Protein AF-A0A3S3PIB8-F1 (afdb_monomer_lite)

InterPro domains:
  IPR002017 Spectrin repeat [PF00435] (2-57)
  IPR002017 Spectrin repeat [PF00435] (61-144)
  IPR002017 Spectrin repeat [PF00435] (149-217)
  IPR018159 Spectrin/alpha-actinin [SM00150] (63-148)
  IPR018159 Spectrin/alpha-actinin [SM00150] (151-239)
  IPR018159 Spectrin/alpha-actinin [cd00176] (61-223)

pLDDT: mean 75.51, std 18.43, range [39.69, 96.25]

Structure (mmCIF, N/CA/C/O backbone):
data_AF-A0A3S3PIB8-F1
#
_entry.id   AF-A0A3S3PIB8-F1
#
loop_
_atom_site.group_PDB
_atom_site.id
_atom_site.type_symbol
_atom_site.label_atom_id
_atom_site.label_alt_id
_atom_site.label_comp_id
_atom_site.label_asym_id
_atom_site.label_entity_id
_atom_site.label_seq_id
_atom_site.pdbx_PDB_ins_code
_atom_site.Cartn_x
_atom_site.Cartn_y
_atom_site.Cartn_z
_atom_site.occupancy
_atom_site.B_iso_or_equiv
_atom_site.auth_seq_id
_atom_site.auth_comp_id
_atom_site.auth_asym_id
_atom_site.auth_atom_id
_atom_site.pdbx_PDB_model_num
ATOM 1 N N . THR A 1 1 ? -3.218 -1.217 29.574 1.00 75.12 1 THR A N 1
ATOM 2 C CA . THR A 1 1 ? -3.915 0.084 29.460 1.00 75.12 1 THR A CA 1
ATOM 3 C C . THR A 1 1 ? -4.334 0.544 30.847 1.00 75.12 1 THR A C 1
ATOM 5 O O . THR A 1 1 ? -4.254 -0.252 31.775 1.00 75.12 1 THR A O 1
ATOM 8 N N . GLU A 1 2 ? -4.749 1.801 31.038 1.00 81.81 2 GLU A N 1
ATOM 9 C CA . GLU A 1 2 ? -5.285 2.234 32.344 1.00 81.81 2 GLU A CA 1
ATOM 10 C C . GLU A 1 2 ? -6.546 1.436 32.737 1.00 81.81 2 GLU A C 1
ATOM 12 O O . GLU A 1 2 ? -6.749 1.151 33.915 1.00 81.81 2 GLU A O 1
ATOM 17 N N . ILE A 1 3 ? -7.338 0.993 31.751 1.00 81.94 3 ILE A N 1
ATOM 18 C CA . ILE A 1 3 ? -8.486 0.094 31.945 1.00 81.94 3 ILE A CA 1
ATOM 19 C C . ILE A 1 3 ? -8.028 -1.238 32.566 1.00 81.94 3 ILE A C 1
ATOM 21 O O . ILE A 1 3 ? -8.559 -1.634 33.602 1.00 81.94 3 ILE A O 1
ATOM 25 N N . ASP A 1 4 ? -6.981 -1.867 32.017 1.00 84.31 4 ASP A N 1
ATOM 26 C CA . ASP A 1 4 ? -6.422 -3.120 32.563 1.00 84.31 4 ASP A CA 1
ATOM 27 C C . ASP A 1 4 ? -5.871 -2.931 33.984 1.00 84.31 4 ASP A C 1
ATOM 29 O O . ASP A 1 4 ? -6.058 -3.779 34.853 1.00 84.31 4 ASP A O 1
ATOM 33 N N . ALA A 1 5 ? -5.220 -1.793 34.248 1.00 87.94 5 ALA A N 1
ATOM 34 C CA . ALA A 1 5 ? -4.671 -1.482 35.567 1.00 87.94 5 ALA A CA 1
ATOM 35 C C . ALA A 1 5 ? -5.766 -1.312 36.635 1.00 87.94 5 ALA A C 1
ATOM 37 O O . ALA A 1 5 ? -5.545 -1.620 37.806 1.00 87.94 5 ALA A O 1
ATOM 38 N N . ARG A 1 6 ? -6.959 -0.850 36.238 1.00 88.06 6 ARG A N 1
ATOM 39 C CA . ARG A 1 6 ? -8.124 -0.693 37.120 1.00 88.06 6 ARG A CA 1
ATOM 40 C C . ARG A 1 6 ? -9.001 -1.945 37.204 1.00 88.06 6 ARG A C 1
ATOM 42 O O . ARG A 1 6 ? -9.909 -1.970 38.035 1.00 88.06 6 ARG A O 1
ATOM 49 N N . ALA A 1 7 ? -8.731 -2.992 36.419 1.00 87.50 7 ALA A N 1
ATOM 50 C CA . ALA A 1 7 ? -9.525 -4.225 36.408 1.00 87.50 7 ALA A CA 1
ATOM 51 C C . ALA A 1 7 ? -9.662 -4.847 37.809 1.00 87.50 7 ALA A C 1
ATOM 53 O O . ALA A 1 7 ? -10.759 -5.233 38.213 1.00 87.50 7 ALA A O 1
ATOM 54 N N . GLY A 1 8 ? -8.578 -4.849 38.594 1.00 89.75 8 GLY A N 1
ATOM 55 C CA . GLY A 1 8 ? -8.600 -5.337 39.976 1.00 89.75 8 GLY A CA 1
ATOM 56 C C . GLY A 1 8 ? -9.484 -4.500 40.909 1.00 89.75 8 GLY A C 1
ATOM 57 O O . GLY A 1 8 ? -10.124 -5.045 41.804 1.00 89.75 8 GLY A O 1
ATOM 58 N N . THR A 1 9 ? -9.579 -3.187 40.684 1.00 91.44 9 THR A N 1
ATOM 59 C CA . THR A 1 9 ? -10.453 -2.298 41.465 1.00 91.44 9 THR A CA 1
ATOM 60 C C . THR A 1 9 ? -11.927 -2.562 41.167 1.00 91.44 9 THR A C 1
ATOM 62 O O . THR A 1 9 ? -12.728 -2.628 42.098 1.00 91.44 9 THR A O 1
ATOM 65 N N . PHE A 1 10 ? -12.285 -2.763 39.894 1.00 89.56 10 PHE A N 1
ATOM 66 C CA . PHE A 1 10 ? -13.650 -3.134 39.505 1.00 89.56 10 PHE A CA 1
ATOM 67 C C . PHE A 1 10 ? -14.047 -4.491 40.083 1.00 89.56 10 PHE A C 1
ATOM 69 O O . PHE A 1 10 ? -15.102 -4.609 40.700 1.00 89.56 10 PHE A O 1
ATOM 76 N N . GLN A 1 11 ? -13.161 -5.483 39.981 1.00 91.62 11 GLN A N 1
ATOM 77 C CA . GLN A 1 11 ? -13.409 -6.812 40.530 1.00 91.62 11 GLN A CA 1
ATOM 78 C C . GLN A 1 11 ? -13.581 -6.779 42.056 1.00 91.62 11 GLN A C 1
ATOM 80 O O . GLN A 1 11 ? -14.484 -7.417 42.592 1.00 91.62 11 GLN A O 1
ATOM 85 N N . ALA A 1 12 ? -12.760 -6.002 42.770 1.00 92.94 12 ALA A N 1
ATOM 86 C CA . ALA A 1 12 ? -12.909 -5.825 44.213 1.00 92.94 12 ALA A CA 1
ATOM 87 C C . ALA A 1 12 ? -14.248 -5.159 44.584 1.00 92.94 12 ALA A C 1
ATOM 89 O O . ALA A 1 12 ? -14.892 -5.572 45.548 1.00 92.94 12 ALA A O 1
ATOM 90 N N . PHE A 1 13 ? -14.686 -4.162 43.808 1.00 92.50 13 PHE A N 1
ATOM 91 C CA . PHE A 1 13 ? -15.973 -3.494 44.002 1.00 92.50 13 PHE A CA 1
ATOM 92 C C . PHE A 1 13 ? -17.162 -4.435 43.752 1.00 92.50 13 PHE A C 1
ATOM 94 O O . PHE A 1 13 ? -18.076 -4.491 44.574 1.00 92.50 13 PHE A O 1
ATOM 101 N N . GLU A 1 14 ? -17.128 -5.220 42.672 1.00 93.19 14 GLU A N 1
ATOM 102 C CA . GLU A 1 14 ? -18.146 -6.234 42.367 1.00 93.19 14 GLU A CA 1
ATOM 103 C C . GLU A 1 14 ? -18.235 -7.294 43.474 1.00 93.19 14 GLU A C 1
ATOM 105 O O . GLU A 1 14 ? -19.328 -7.622 43.938 1.00 93.19 14 GLU A O 1
ATOM 110 N N . VAL A 1 15 ? -17.094 -7.810 43.948 1.00 95.19 15 VAL A N 1
ATOM 111 C CA . VAL A 1 15 ? -17.049 -8.779 45.058 1.00 95.19 15 VAL A CA 1
ATOM 112 C C . VAL A 1 15 ? -17.660 -8.183 46.324 1.00 95.19 15 VAL A C 1
ATOM 114 O O . VAL A 1 15 ? -18.481 -8.834 46.970 1.00 95.19 15 VAL A O 1
ATOM 117 N N . PHE A 1 16 ? -17.305 -6.944 46.666 1.00 94.75 16 PHE A N 1
ATOM 118 C CA . PHE A 1 16 ? -17.841 -6.269 47.844 1.00 94.75 16 PHE A CA 1
ATOM 119 C C . PHE A 1 16 ? -19.357 -6.038 47.747 1.00 94.75 16 PHE A C 1
ATOM 121 O O . PHE A 1 16 ? -20.092 -6.355 48.682 1.00 94.75 16 PHE A O 1
ATOM 128 N N . GLY A 1 17 ? -19.850 -5.558 46.602 1.00 94.19 17 GLY A N 1
ATOM 129 C CA . GLY A 1 17 ? -21.285 -5.385 46.375 1.00 94.19 17 GLY A CA 1
ATOM 130 C C . GLY A 1 17 ? -22.054 -6.706 46.481 1.00 94.19 17 GLY A C 1
ATOM 131 O O . GLY A 1 17 ? -23.069 -6.778 47.172 1.00 94.19 17 GLY A O 1
ATOM 132 N N . ASN A 1 18 ? -21.523 -7.783 45.897 1.00 94.75 18 ASN A N 1
ATOM 133 C CA . ASN A 1 18 ? -22.119 -9.117 45.990 1.00 94.75 18 ASN A CA 1
ATOM 134 C C . ASN A 1 18 ? -22.150 -9.663 47.428 1.00 94.75 18 ASN A C 1
ATOM 136 O O . ASN A 1 18 ? -23.121 -10.315 47.814 1.00 94.75 18 ASN A O 1
ATOM 140 N N . GLN A 1 19 ? -21.134 -9.375 48.249 1.00 96.12 19 GLN A N 1
ATOM 141 C CA . GLN A 1 19 ? -21.140 -9.736 49.672 1.00 96.12 19 GLN A CA 1
ATOM 142 C C . GLN A 1 19 ? -22.264 -9.024 50.439 1.00 96.12 19 GLN A C 1
ATOM 144 O O . GLN A 1 19 ? -22.950 -9.657 51.243 1.00 96.12 19 GLN A O 1
ATOM 149 N N . LEU A 1 20 ? -22.501 -7.734 50.171 1.00 95.19 20 LEU A N 1
ATOM 150 C CA . LEU A 1 20 ? -23.596 -6.984 50.800 1.00 95.19 20 LEU A CA 1
ATOM 151 C C . LEU A 1 20 ? -24.975 -7.533 50.406 1.00 95.19 20 LEU A C 1
ATOM 153 O O . LEU A 1 20 ? -25.867 -7.621 51.253 1.00 95.19 20 LEU A O 1
ATOM 157 N N . LEU A 1 21 ? -25.137 -7.955 49.148 1.00 94.62 21 LEU A N 1
ATOM 158 C CA . LEU A 1 21 ? -26.360 -8.609 48.675 1.00 94.62 21 LEU A CA 1
ATOM 159 C C . LEU A 1 21 ? -26.584 -9.964 49.366 1.00 94.62 21 LEU A C 1
ATOM 161 O O . LEU A 1 21 ? -27.686 -10.243 49.839 1.00 94.62 21 LEU A O 1
ATOM 165 N N . GLN A 1 22 ? -25.536 -10.784 49.509 1.00 95.44 22 GLN A N 1
ATOM 166 C CA . GLN A 1 22 ? -25.612 -12.063 50.234 1.00 95.44 22 GLN A CA 1
ATOM 167 C C . GLN A 1 22 ? -25.964 -11.876 51.715 1.00 95.44 22 GLN A C 1
ATOM 169 O O . GLN A 1 22 ? -26.721 -12.668 52.279 1.00 95.44 22 GLN A O 1
ATOM 174 N N . ALA A 1 23 ? -25.468 -10.802 52.333 1.00 95.75 23 ALA A N 1
ATOM 175 C CA . ALA A 1 23 ? -25.790 -10.431 53.707 1.00 95.75 23 ALA A CA 1
ATOM 176 C C . ALA A 1 23 ? -27.207 -9.843 53.877 1.00 95.75 23 ALA A C 1
ATOM 178 O O . ALA A 1 23 ? -27.582 -9.498 54.997 1.00 95.75 23 ALA A O 1
ATOM 179 N N . LYS A 1 24 ? -28.000 -9.732 52.797 1.00 94.56 24 LYS A N 1
ATOM 180 C CA . LYS A 1 24 ? -29.337 -9.110 52.780 1.00 94.56 24 LYS A CA 1
ATOM 181 C C . LYS A 1 24 ? -29.326 -7.697 53.371 1.00 94.56 24 LYS A C 1
ATOM 183 O O . LYS A 1 24 ? -30.174 -7.345 54.191 1.00 94.56 24 LYS A O 1
ATOM 188 N N . HIS A 1 25 ? -28.340 -6.895 52.970 1.00 95.88 25 HIS A N 1
ATOM 189 C CA . HIS A 1 25 ? -28.207 -5.511 53.415 1.00 95.88 25 HIS A CA 1
ATOM 190 C C . HIS A 1 25 ? -29.499 -4.709 53.149 1.00 95.88 25 HIS A C 1
ATOM 192 O O . HIS A 1 25 ? -30.167 -4.926 52.137 1.00 95.88 25 HIS A O 1
ATOM 198 N N . TYR A 1 26 ? -29.857 -3.761 54.024 1.00 94.62 26 TYR A N 1
ATOM 199 C CA . TYR A 1 26 ? -31.130 -3.020 53.924 1.00 94.62 26 TYR A CA 1
ATOM 200 C C . TYR A 1 26 ? -31.292 -2.275 52.584 1.00 94.62 26 TYR A C 1
ATOM 202 O O . TYR A 1 26 ? -32.400 -2.147 52.075 1.00 94.62 26 TYR A O 1
ATOM 210 N N . ALA A 1 27 ? -30.171 -1.848 51.998 1.00 95.25 27 ALA A N 1
ATOM 211 C CA . ALA A 1 27 ? -30.069 -1.163 50.708 1.00 95.25 27 ALA A CA 1
ATOM 212 C C . ALA A 1 27 ? -29.834 -2.114 49.511 1.00 95.25 27 ALA A C 1
ATOM 214 O O . ALA A 1 27 ? -29.227 -1.719 48.521 1.00 95.25 27 ALA A O 1
ATOM 215 N N . SER A 1 28 ? -30.242 -3.389 49.587 1.00 95.31 28 SER A N 1
ATOM 216 C CA . SER A 1 28 ? -29.922 -4.384 48.541 1.00 95.31 28 SER A CA 1
ATOM 217 C C . SER A 1 28 ? -30.37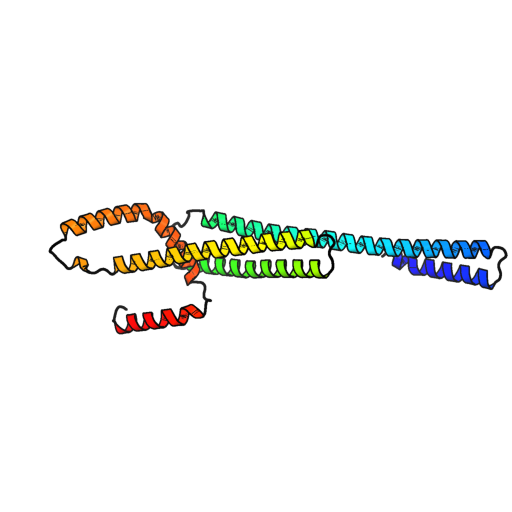6 -3.961 47.137 1.00 95.31 28 SER A C 1
ATOM 219 O O . SER A 1 28 ? -29.620 -4.138 46.188 1.00 95.31 28 SER A O 1
ATOM 221 N N . ASN A 1 29 ? -31.556 -3.345 47.003 1.00 94.56 29 ASN A N 1
ATOM 222 C CA . ASN A 1 29 ? -32.054 -2.868 45.706 1.00 94.56 29 ASN A CA 1
ATOM 223 C C . ASN A 1 29 ? -31.142 -1.787 45.102 1.00 94.56 29 ASN A C 1
ATOM 225 O O . ASN A 1 29 ? -30.785 -1.859 43.932 1.00 94.56 29 ASN A O 1
ATOM 229 N N . GLU A 1 30 ? -30.720 -0.819 45.918 1.00 95.31 30 GLU A N 1
ATOM 230 C CA . GLU A 1 30 ? -29.845 0.286 45.503 1.00 95.31 30 GLU A CA 1
ATOM 231 C C . GLU A 1 30 ? -28.441 -0.225 45.142 1.00 95.31 30 GLU A C 1
ATOM 233 O O . GLU A 1 30 ? -27.834 0.224 44.170 1.00 95.31 30 GLU A O 1
ATOM 238 N N . ILE A 1 31 ? -27.925 -1.198 45.903 1.00 94.88 31 ILE A N 1
ATOM 239 C CA . ILE A 1 31 ? -26.632 -1.843 45.638 1.00 94.88 31 ILE A CA 1
ATOM 240 C C . ILE A 1 31 ? -26.677 -2.619 44.320 1.00 94.88 31 ILE A C 1
ATOM 242 O O . ILE A 1 31 ? -25.748 -2.504 43.520 1.00 94.88 31 ILE A O 1
ATOM 246 N N . GLN A 1 32 ? -27.743 -3.388 44.086 1.00 95.56 32 GLN A N 1
ATOM 247 C CA . GLN A 1 32 ? -27.918 -4.146 42.851 1.00 95.56 32 GLN A CA 1
ATOM 248 C C . GLN A 1 32 ? -27.973 -3.213 41.637 1.00 95.56 32 GLN A C 1
ATOM 250 O O . GLN A 1 32 ? -27.203 -3.399 40.697 1.00 95.56 32 GLN A O 1
ATOM 255 N N . GLU A 1 33 ? -28.805 -2.170 41.691 1.00 96.25 33 GLU A N 1
ATOM 256 C CA . GLU A 1 33 ? -28.898 -1.185 40.611 1.00 96.25 33 GLU A CA 1
ATOM 257 C C . GLU A 1 33 ? -27.533 -0.534 40.340 1.00 96.25 33 GLU A C 1
ATOM 259 O O . GLU A 1 33 ? -27.127 -0.355 39.189 1.00 96.25 33 GLU A O 1
ATOM 264 N N . LYS A 1 34 ? -26.765 -0.228 41.395 1.00 94.56 34 LYS A N 1
ATOM 265 C CA . LYS A 1 34 ? -25.449 0.391 41.234 1.00 94.56 34 LYS A CA 1
ATOM 266 C C . LYS A 1 34 ? -24.422 -0.538 40.590 1.00 94.56 34 LYS A C 1
ATOM 268 O O . LYS A 1 34 ? -23.620 -0.068 39.779 1.00 94.56 34 LYS A O 1
ATOM 273 N N . LEU A 1 35 ? -24.436 -1.824 40.940 1.00 94.69 35 LEU A N 1
ATOM 274 C CA . LEU A 1 35 ? -23.590 -2.839 40.310 1.00 94.69 35 LEU A CA 1
ATOM 275 C C . LEU A 1 35 ? -23.930 -2.988 38.825 1.00 94.69 35 LEU A C 1
ATOM 277 O O . LEU A 1 35 ? -23.028 -2.949 37.992 1.00 94.69 35 LEU A O 1
ATOM 281 N N . GLU A 1 36 ? -25.217 -3.081 38.488 1.00 95.19 36 GLU A N 1
ATOM 282 C CA . GLU A 1 36 ? -25.688 -3.185 37.102 1.00 95.19 36 GLU A CA 1
ATOM 283 C C . GLU A 1 36 ? -25.269 -1.963 36.267 1.00 95.19 36 GLU A C 1
ATOM 285 O O . GL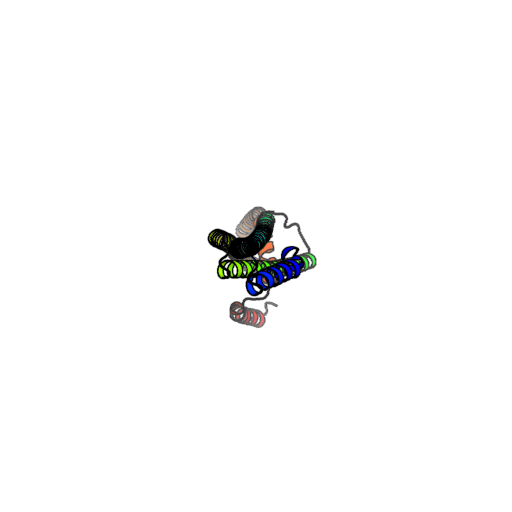U A 1 36 ? -24.702 -2.118 35.184 1.00 95.19 36 GLU A O 1
ATOM 290 N N . GLN A 1 37 ? -25.449 -0.746 36.796 1.00 95.31 37 GLN A N 1
ATOM 291 C CA . GLN A 1 37 ? -25.023 0.491 36.129 1.00 95.31 37 GLN A CA 1
ATOM 292 C C . GLN A 1 37 ? -23.508 0.538 35.877 1.00 95.31 37 GLN A C 1
ATOM 294 O O . GLN A 1 37 ? -23.073 0.956 34.803 1.00 95.31 37 GLN A O 1
ATOM 299 N N . ILE A 1 38 ? -22.693 0.142 36.861 1.00 92.75 38 ILE A N 1
ATOM 300 C CA . ILE A 1 38 ? -21.228 0.163 36.735 1.00 92.75 38 ILE A CA 1
ATOM 301 C C . ILE A 1 38 ? -20.752 -0.891 35.736 1.00 92.75 38 ILE A C 1
ATOM 303 O O . ILE A 1 38 ? -19.883 -0.587 34.918 1.00 92.75 38 ILE A O 1
ATOM 307 N N . ASN A 1 39 ? -21.343 -2.086 35.756 1.00 91.88 39 ASN A N 1
ATOM 308 C CA . ASN A 1 39 ? -21.015 -3.146 34.806 1.00 91.88 39 ASN A CA 1
ATOM 309 C C . ASN A 1 39 ? -21.355 -2.726 33.373 1.00 91.88 39 ASN A C 1
ATOM 311 O O . ASN A 1 39 ? -20.492 -2.797 32.501 1.00 91.88 39 ASN A O 1
ATOM 315 N N . ALA A 1 40 ? -22.550 -2.174 33.146 1.00 94.88 40 ALA A N 1
ATOM 316 C CA . ALA A 1 40 ? -22.943 -1.662 31.834 1.00 94.88 40 ALA A CA 1
ATOM 317 C C . ALA A 1 40 ? -22.017 -0.530 31.346 1.00 94.88 40 ALA A C 1
ATOM 319 O O . ALA A 1 40 ? -21.589 -0.519 30.192 1.00 94.88 40 ALA A O 1
ATOM 320 N N . ALA A 1 41 ? -21.657 0.411 32.228 1.00 93.25 41 ALA A N 1
ATOM 321 C CA . ALA A 1 41 ? -20.732 1.492 31.889 1.00 93.25 41 ALA A CA 1
ATOM 322 C C . ALA A 1 41 ? -19.321 0.975 31.554 1.00 93.25 41 ALA A C 1
ATOM 324 O O . ALA A 1 41 ? -18.660 1.517 30.666 1.00 93.25 41 ALA A O 1
ATOM 325 N N . ARG A 1 42 ? -18.858 -0.071 32.248 1.00 91.00 42 ARG A N 1
ATOM 326 C CA . ARG A 1 42 ? -17.571 -0.727 31.992 1.00 91.00 42 ARG A CA 1
ATOM 327 C C . ARG A 1 42 ? -17.562 -1.436 30.639 1.00 91.00 42 ARG A C 1
ATOM 329 O O . ARG A 1 42 ? -16.617 -1.242 29.879 1.00 91.00 42 ARG A O 1
ATOM 336 N N . GLU A 1 43 ? -18.593 -2.219 30.338 1.00 92.25 43 GLU A N 1
ATOM 337 C CA . GLU A 1 43 ? -18.720 -2.929 29.060 1.00 92.25 43 GLU A CA 1
ATOM 338 C C . GLU A 1 43 ? -18.749 -1.956 27.876 1.00 92.25 43 GLU A C 1
ATOM 340 O O . GLU A 1 43 ? -18.025 -2.145 26.896 1.00 92.25 43 GLU A O 1
ATOM 345 N N . GLU A 1 44 ? -19.524 -0.871 27.977 1.00 94.81 44 GLU A N 1
ATOM 346 C CA . GLU A 1 44 ? -19.565 0.142 26.922 1.00 94.81 44 GLU A CA 1
ATOM 347 C C . GLU A 1 44 ? -18.215 0.858 26.784 1.00 94.81 44 GLU A C 1
ATOM 349 O O . GLU A 1 44 ? -17.749 1.046 25.661 1.00 94.81 44 GLU A O 1
ATOM 354 N N . LEU A 1 45 ? -17.537 1.192 27.894 1.00 92.81 45 LEU A N 1
ATOM 355 C CA . LEU A 1 45 ? -16.194 1.783 27.861 1.00 92.81 45 LEU A CA 1
ATOM 356 C C . LEU A 1 45 ? -15.189 0.877 27.136 1.00 92.81 45 LEU A C 1
ATOM 358 O O . LEU A 1 45 ? -14.418 1.354 26.302 1.00 92.81 45 LEU A O 1
ATOM 362 N N . GLU A 1 46 ? -15.181 -0.417 27.446 1.00 91.62 46 GLU A N 1
ATOM 363 C CA . GLU A 1 46 ? -14.272 -1.383 26.829 1.00 91.62 46 GLU A CA 1
ATOM 364 C C . GLU A 1 46 ? -14.554 -1.530 25.330 1.00 91.62 46 GLU A C 1
ATOM 366 O O . GLU A 1 46 ? -13.641 -1.443 24.503 1.00 91.62 46 GLU A O 1
ATOM 371 N N . LYS A 1 47 ? -15.833 -1.629 24.962 1.00 94.12 47 LYS A N 1
ATOM 372 C CA . LYS A 1 47 ? -16.276 -1.682 23.570 1.00 94.12 47 LYS A CA 1
ATOM 373 C C . LYS A 1 47 ? -15.842 -0.445 22.778 1.00 94.12 47 LYS A C 1
ATOM 375 O O . LYS A 1 47 ? -15.241 -0.591 21.710 1.00 94.12 47 LYS A O 1
ATOM 380 N N . VAL A 1 48 ? -16.096 0.770 23.278 1.00 95.06 48 VAL A N 1
ATOM 381 C CA . VAL A 1 48 ? -15.685 2.001 22.572 1.00 95.06 48 VAL A CA 1
ATOM 382 C C . VAL A 1 48 ? -14.168 2.170 22.546 1.00 95.06 48 VAL A C 1
ATOM 384 O O . VAL A 1 48 ? -13.627 2.698 21.574 1.00 95.06 48 VAL A O 1
ATOM 387 N N . TRP A 1 49 ? -13.458 1.700 23.575 1.00 92.94 49 TRP A N 1
ATOM 388 C CA . TRP A 1 49 ? -11.999 1.733 23.626 1.00 92.94 49 TRP A CA 1
ATOM 389 C C . TRP A 1 49 ? -11.372 0.844 22.548 1.00 92.94 49 TRP A C 1
ATOM 391 O O . TRP A 1 49 ? -10.494 1.296 21.807 1.00 92.94 49 TRP A O 1
ATOM 401 N N . VAL A 1 50 ? -11.858 -0.392 22.410 1.00 93.12 50 VAL A N 1
ATOM 402 C CA . VAL A 1 50 ? -11.413 -1.324 21.364 1.00 93.12 50 VAL A CA 1
ATOM 403 C C . VAL A 1 50 ? -11.742 -0.775 19.977 1.00 93.12 50 VAL A C 1
ATOM 405 O O . VAL A 1 50 ? -10.863 -0.744 19.115 1.00 93.12 50 VAL A O 1
ATOM 408 N N . ALA A 1 51 ? -12.959 -0.259 19.771 1.00 92.94 51 ALA A N 1
ATOM 409 C CA . ALA A 1 51 ? -13.352 0.353 18.501 1.00 92.94 51 ALA A CA 1
ATOM 410 C C . ALA A 1 51 ? -12.461 1.552 18.135 1.00 92.94 51 ALA A C 1
ATOM 412 O O . ALA A 1 51 ? -12.032 1.692 16.988 1.00 92.94 51 ALA A O 1
ATOM 413 N N . ARG A 1 52 ? -12.121 2.400 19.116 1.00 94.94 52 ARG A N 1
ATOM 414 C CA . ARG A 1 52 ? -11.205 3.529 18.919 1.00 94.94 52 ARG A CA 1
ATOM 415 C C . ARG A 1 52 ? -9.806 3.062 18.535 1.00 94.94 52 ARG A C 1
ATOM 417 O O . ARG A 1 52 ? -9.223 3.642 17.623 1.00 94.94 52 ARG A O 1
ATOM 424 N N . ARG A 1 53 ? -9.269 2.045 19.214 1.00 94.00 53 ARG A N 1
ATOM 425 C CA . ARG A 1 53 ? -7.958 1.470 18.886 1.00 94.00 53 ARG A CA 1
ATOM 426 C C . ARG A 1 53 ? -7.940 0.933 17.457 1.00 94.00 53 ARG A C 1
ATOM 428 O O . ARG A 1 53 ? -7.102 1.361 16.678 1.00 94.00 53 ARG A O 1
ATOM 435 N N . MET A 1 54 ? -8.920 0.104 17.100 1.00 93.31 54 MET A N 1
ATOM 436 C CA . MET A 1 54 ? -9.060 -0.433 15.745 1.00 93.31 54 MET A CA 1
ATOM 437 C C . MET A 1 54 ? -9.117 0.685 14.697 1.00 93.31 54 MET A C 1
ATOM 439 O O . MET A 1 54 ? -8.438 0.613 13.678 1.00 93.31 54 MET A O 1
ATOM 443 N N . LYS A 1 55 ? -9.877 1.758 14.953 1.00 94.25 55 LYS A N 1
ATOM 444 C CA . LYS A 1 55 ? -9.963 2.890 14.024 1.00 94.25 55 LYS A CA 1
ATOM 445 C C . LYS A 1 55 ? -8.644 3.657 13.898 1.00 94.25 55 LYS A C 1
ATOM 447 O O . LYS A 1 55 ? -8.318 4.103 12.803 1.00 94.25 55 LYS A O 1
ATOM 452 N N . LEU A 1 56 ? -7.902 3.830 14.993 1.00 95.31 56 LEU A N 1
ATOM 453 C CA . LEU A 1 56 ? -6.586 4.475 14.974 1.00 95.31 56 LEU A CA 1
ATOM 454 C C . LEU A 1 56 ? -5.568 3.651 14.185 1.00 95.31 56 LEU A C 1
ATOM 456 O O . LEU A 1 56 ? -4.857 4.226 13.364 1.00 95.31 56 LEU A O 1
ATOM 460 N N . ASP A 1 57 ? -5.549 2.336 14.400 1.00 94.50 57 ASP A N 1
ATOM 461 C CA . ASP A 1 57 ? -4.673 1.410 13.681 1.00 94.50 57 ASP A CA 1
ATOM 462 C C . ASP A 1 57 ? -4.971 1.474 12.171 1.00 94.50 57 ASP A C 1
ATOM 464 O O . ASP A 1 57 ? -4.073 1.762 11.383 1.00 94.50 57 ASP A O 1
ATOM 468 N N . GLN A 1 58 ? -6.248 1.398 11.779 1.00 94.56 58 GLN A N 1
ATOM 469 C CA . GLN A 1 58 ? -6.677 1.565 10.383 1.00 94.56 58 GLN A CA 1
ATOM 470 C C . GLN A 1 58 ? -6.295 2.940 9.795 1.00 94.56 58 GLN A C 1
ATOM 472 O O . GLN A 1 58 ? -5.831 3.056 8.663 1.00 94.56 58 GLN A O 1
ATOM 477 N N . CYS A 1 59 ? -6.443 4.034 10.549 1.00 95.75 59 CYS A N 1
ATOM 478 C CA . CYS A 1 59 ? -6.013 5.355 10.075 1.00 95.75 59 CYS A CA 1
ATOM 479 C C . CYS A 1 59 ? -4.494 5.441 9.852 1.00 95.75 59 CYS A C 1
ATOM 481 O O . CYS A 1 59 ? -4.051 6.119 8.921 1.00 95.75 59 CYS A O 1
ATOM 483 N N . LEU A 1 60 ? -3.698 4.787 10.701 1.00 94.38 60 LEU A N 1
ATOM 484 C CA . LEU A 1 60 ? -2.248 4.730 10.544 1.00 94.38 60 LEU A CA 1
ATOM 485 C C . LEU A 1 60 ? -1.859 3.890 9.323 1.00 94.38 60 LEU A C 1
ATOM 487 O O . LEU A 1 60 ? -1.061 4.355 8.511 1.00 94.38 60 LEU A O 1
ATOM 491 N N . GLU A 1 61 ? -2.452 2.706 9.173 1.00 94.44 61 GLU A N 1
ATOM 492 C CA . GLU A 1 61 ? -2.266 1.821 8.017 1.00 94.44 61 GLU A CA 1
ATOM 493 C C . GLU A 1 61 ? -2.560 2.551 6.703 1.00 94.44 61 GLU A C 1
ATOM 495 O O . GLU A 1 61 ? -1.719 2.565 5.805 1.00 94.44 61 GLU A O 1
ATOM 500 N N . LEU A 1 62 ? -3.697 3.252 6.623 1.00 95.06 62 LEU A N 1
ATOM 501 C CA . LEU A 1 62 ? -4.073 4.028 5.442 1.00 95.06 62 LEU A CA 1
ATOM 502 C C . LEU A 1 62 ? -3.044 5.115 5.104 1.00 95.06 62 LEU A C 1
ATOM 504 O O . LEU A 1 62 ? -2.697 5.318 3.942 1.00 95.06 62 LEU A O 1
ATOM 508 N N . ARG A 1 63 ? -2.532 5.822 6.117 1.00 95.50 63 ARG A N 1
ATOM 509 C CA . ARG A 1 63 ? -1.518 6.863 5.909 1.00 95.50 63 ARG A CA 1
ATOM 510 C C . ARG A 1 63 ? -0.199 6.282 5.401 1.00 95.50 63 ARG A C 1
ATOM 512 O O . ARG A 1 63 ? 0.432 6.897 4.544 1.00 95.50 63 ARG A O 1
ATOM 519 N N . LEU A 1 64 ? 0.226 5.138 5.936 1.00 93.19 64 LEU A N 1
ATOM 520 C CA . LEU A 1 64 ? 1.430 4.445 5.474 1.00 93.19 64 LEU A CA 1
ATOM 521 C C . LEU A 1 64 ? 1.259 3.968 4.028 1.00 93.19 64 LEU A C 1
ATOM 523 O O . LEU A 1 64 ? 2.125 4.244 3.206 1.00 93.19 64 LEU A O 1
ATOM 527 N N . PHE A 1 65 ? 0.107 3.377 3.701 1.00 95.31 65 PHE A N 1
ATOM 528 C CA . PHE A 1 65 ? -0.223 2.960 2.340 1.00 95.31 65 PHE A CA 1
ATOM 529 C C . PHE A 1 65 ? -0.147 4.121 1.336 1.00 95.31 65 PHE A C 1
ATOM 531 O O . PHE A 1 65 ? 0.524 4.003 0.312 1.00 95.31 65 PHE A O 1
ATOM 538 N N . TYR A 1 66 ? -0.767 5.270 1.634 1.00 95.50 66 TYR A N 1
ATOM 539 C CA . TYR A 1 66 ? -0.708 6.428 0.734 1.00 95.50 66 TYR A CA 1
ATOM 540 C C . TYR A 1 66 ? 0.702 6.989 0.564 1.00 95.50 66 TYR A C 1
ATOM 542 O O . TYR A 1 66 ? 1.070 7.364 -0.546 1.00 95.50 66 TYR A O 1
ATOM 550 N N . ARG A 1 67 ? 1.500 7.025 1.637 1.00 94.81 67 ARG A N 1
ATOM 551 C CA . ARG A 1 67 ? 2.904 7.441 1.553 1.00 94.81 67 ARG A CA 1
ATOM 552 C C . ARG A 1 67 ? 3.693 6.516 0.624 1.00 94.81 67 ARG A C 1
ATOM 554 O O . ARG A 1 67 ? 4.499 6.992 -0.166 1.00 94.81 67 ARG A O 1
ATOM 561 N N . ASP A 1 68 ? 3.474 5.210 0.719 1.00 92.56 68 ASP A N 1
ATOM 562 C CA . ASP A 1 68 ? 4.189 4.236 -0.105 1.00 92.56 68 ASP A CA 1
ATOM 563 C C . ASP A 1 68 ? 3.729 4.319 -1.578 1.00 92.56 68 ASP A C 1
ATOM 565 O O . ASP A 1 68 ? 4.562 4.247 -2.483 1.00 92.56 68 ASP A O 1
ATOM 569 N N . CYS A 1 69 ? 2.441 4.599 -1.831 1.00 94.31 69 CYS A N 1
ATOM 570 C CA . CYS A 1 69 ? 1.933 4.933 -3.170 1.00 94.31 69 CYS A CA 1
ATOM 571 C C . CYS A 1 69 ? 2.611 6.180 -3.747 1.00 94.31 69 CYS A C 1
ATOM 573 O O . CYS A 1 69 ? 3.070 6.159 -4.885 1.00 94.31 69 CYS A O 1
ATOM 575 N N . GLU A 1 70 ? 2.702 7.256 -2.964 1.00 93.38 70 GLU A N 1
ATOM 576 C CA . GLU A 1 70 ? 3.340 8.507 -3.382 1.00 93.38 70 GLU A CA 1
ATOM 577 C C . GLU A 1 70 ? 4.828 8.298 -3.699 1.00 93.38 70 GLU A C 1
ATOM 579 O O . GLU A 1 70 ? 5.337 8.822 -4.686 1.00 93.38 70 GLU A O 1
ATOM 584 N N . GLN A 1 71 ? 5.537 7.487 -2.907 1.00 91.19 71 GLN A N 1
ATOM 585 C CA . GLN A 1 71 ? 6.930 7.139 -3.193 1.00 91.19 71 GLN A CA 1
ATOM 586 C C . GLN A 1 71 ? 7.076 6.384 -4.517 1.00 91.19 71 GLN A C 1
ATOM 588 O O . GLN A 1 71 ? 7.989 6.691 -5.286 1.00 91.19 71 GLN A O 1
ATOM 593 N N . ALA A 1 72 ? 6.183 5.433 -4.803 1.00 89.69 72 ALA A N 1
ATOM 594 C CA . ALA A 1 72 ? 6.178 4.728 -6.081 1.00 89.69 72 ALA A CA 1
ATOM 595 C C . ALA A 1 72 ? 5.869 5.677 -7.251 1.00 89.69 72 ALA A C 1
ATOM 597 O O . ALA A 1 72 ? 6.577 5.663 -8.256 1.00 89.69 72 ALA A O 1
ATOM 598 N N . GLU A 1 73 ? 4.869 6.548 -7.107 1.00 89.88 73 GLU A N 1
ATOM 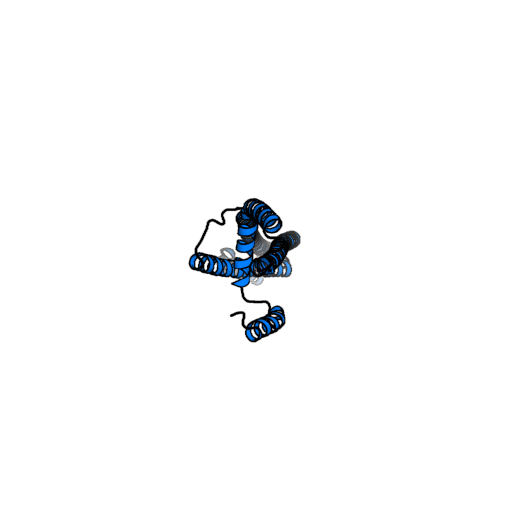599 C CA . GLU A 1 73 ? 4.490 7.538 -8.123 1.00 89.88 73 GLU A CA 1
ATOM 600 C C . GLU A 1 73 ? 5.604 8.551 -8.403 1.00 89.88 73 GLU A C 1
ATOM 602 O O . GLU A 1 73 ? 5.880 8.847 -9.565 1.00 89.88 73 GLU A O 1
ATOM 607 N N . ASN A 1 74 ? 6.279 9.046 -7.364 1.00 89.94 74 ASN A N 1
ATOM 608 C CA . ASN A 1 74 ? 7.403 9.971 -7.500 1.00 89.94 74 ASN A CA 1
ATOM 609 C C . ASN A 1 74 ? 8.610 9.308 -8.167 1.00 89.94 74 ASN A C 1
ATOM 611 O O . ASN A 1 74 ? 9.291 9.941 -8.972 1.00 89.94 74 ASN A O 1
ATOM 615 N N . TRP A 1 75 ? 8.870 8.035 -7.862 1.00 87.06 75 TRP A N 1
ATOM 616 C CA . TRP A 1 75 ? 9.920 7.280 -8.537 1.00 87.06 75 TRP A CA 1
ATOM 617 C C . TRP A 1 75 ? 9.606 7.095 -10.027 1.00 87.06 75 TRP A C 1
ATOM 619 O O . TRP A 1 75 ? 10.470 7.361 -10.861 1.00 87.06 75 TRP A O 1
ATOM 629 N N . MET A 1 76 ? 8.364 6.724 -10.370 1.00 83.50 76 MET A N 1
ATOM 630 C CA . MET A 1 76 ? 7.924 6.602 -11.767 1.00 83.50 76 MET A CA 1
ATOM 631 C C . MET A 1 76 ? 8.020 7.945 -12.503 1.00 83.50 76 MET A C 1
ATOM 633 O O . MET A 1 76 ? 8.571 8.001 -13.595 1.00 83.50 76 MET A O 1
ATOM 637 N N . ALA A 1 77 ? 7.587 9.043 -11.878 1.00 85.88 77 ALA A N 1
ATOM 638 C CA . ALA A 1 77 ? 7.686 10.381 -12.461 1.00 85.88 77 ALA A CA 1
ATOM 639 C C . ALA A 1 77 ? 9.143 10.831 -12.669 1.00 85.88 77 ALA A C 1
ATOM 641 O O . ALA A 1 77 ? 9.483 11.386 -13.709 1.00 85.88 77 ALA A O 1
ATOM 642 N N . SER A 1 78 ? 10.027 10.572 -11.698 1.00 82.94 78 SER A N 1
ATOM 643 C CA . SER A 1 78 ? 11.456 10.876 -11.841 1.00 82.94 78 SER A CA 1
ATOM 644 C C . SER A 1 78 ? 12.096 10.071 -12.968 1.00 82.94 78 SER A C 1
ATOM 646 O O . SER A 1 78 ? 13.035 10.553 -13.598 1.00 82.94 78 SER A O 1
ATOM 648 N N . ARG A 1 79 ? 11.617 8.847 -13.206 1.00 74.88 79 ARG A N 1
ATOM 649 C CA . ARG A 1 79 ? 12.063 8.012 -14.316 1.00 74.88 79 ARG A CA 1
ATOM 650 C C . ARG A 1 79 ? 11.596 8.571 -15.654 1.00 74.88 79 ARG A C 1
ATOM 652 O O . ARG A 1 79 ? 12.417 8.707 -16.550 1.00 74.88 79 ARG A O 1
ATOM 659 N N . GLU A 1 80 ? 10.312 8.892 -15.774 1.00 75.19 80 GLU A N 1
ATOM 660 C CA . GLU A 1 80 ? 9.734 9.516 -16.971 1.00 75.19 80 GLU A CA 1
ATOM 661 C C . GLU A 1 80 ? 10.514 10.792 -17.330 1.00 75.19 80 GLU A C 1
ATOM 663 O O . GLU A 1 80 ? 11.003 10.917 -18.447 1.00 75.19 80 GLU A O 1
ATOM 668 N N . ALA A 1 81 ? 10.783 11.659 -16.348 1.00 76.25 81 ALA A N 1
ATOM 669 C CA . ALA A 1 81 ? 11.580 12.871 -16.547 1.00 76.25 81 ALA A CA 1
ATOM 670 C C . ALA A 1 81 ? 13.039 12.597 -16.964 1.00 76.25 81 ALA A C 1
ATOM 672 O O . ALA A 1 81 ? 13.610 13.358 -17.741 1.00 76.25 81 ALA A O 1
ATOM 673 N N . PHE A 1 82 ? 13.656 11.526 -16.453 1.00 66.69 82 PHE A N 1
ATOM 674 C CA . PHE A 1 82 ? 14.999 11.116 -16.873 1.00 66.69 82 PHE A CA 1
ATOM 675 C C . PHE A 1 82 ? 15.010 10.613 -18.324 1.00 66.69 82 PHE A C 1
ATOM 677 O O . PHE A 1 82 ? 15.925 10.941 -19.070 1.00 66.69 82 PHE A O 1
ATOM 684 N N . LEU A 1 83 ? 13.987 9.857 -18.737 1.00 63.44 83 LEU A N 1
ATOM 685 C CA . LEU A 1 83 ? 13.842 9.384 -20.119 1.00 63.44 83 LEU A CA 1
ATOM 686 C C . LEU A 1 83 ? 13.572 10.531 -21.106 1.00 63.44 83 LEU A C 1
ATOM 688 O O . LEU A 1 83 ? 13.996 10.459 -22.253 1.00 63.44 83 LEU A O 1
ATOM 692 N N . GLU A 1 84 ? 12.896 11.590 -20.661 1.00 63.97 84 GLU A N 1
ATOM 693 C CA . GLU A 1 84 ? 12.665 12.805 -21.453 1.00 63.97 84 GLU A CA 1
ATOM 694 C C . GLU A 1 84 ? 13.901 13.717 -21.538 1.00 63.97 84 GLU A C 1
ATOM 696 O O . GLU A 1 84 ? 13.973 14.580 -22.416 1.00 63.97 84 GLU A O 1
ATOM 701 N N . SER A 1 85 ? 14.869 13.568 -20.626 1.00 55.22 85 SER A N 1
ATOM 702 C CA . SER A 1 85 ? 16.081 14.386 -20.622 1.00 55.22 85 SER A CA 1
ATOM 703 C C . SER A 1 85 ? 17.109 13.863 -21.631 1.00 55.22 85 SER A C 1
ATOM 705 O O . SER A 1 85 ? 17.649 12.774 -21.479 1.00 55.22 85 SER A O 1
ATOM 707 N N . ASP A 1 86 ? 17.414 14.682 -22.638 1.00 48.25 86 ASP A N 1
ATOM 708 C CA . ASP A 1 86 ? 18.307 14.390 -23.777 1.00 48.25 86 ASP A CA 1
ATOM 709 C C . ASP A 1 86 ? 19.815 14.352 -23.403 1.00 48.25 86 ASP A C 1
ATOM 711 O O . ASP A 1 86 ? 20.695 14.469 -24.256 1.00 48.25 86 ASP A O 1
ATOM 715 N N . ASP A 1 87 ? 20.154 14.233 -22.112 1.00 48.19 87 ASP A N 1
ATOM 716 C CA . ASP A 1 87 ? 21.536 14.291 -21.609 1.00 48.19 87 ASP A CA 1
ATOM 717 C C . ASP A 1 87 ? 22.201 12.906 -21.643 1.00 48.19 87 ASP A C 1
ATOM 719 O O . ASP A 1 87 ? 22.507 12.289 -20.622 1.00 48.19 87 ASP A O 1
ATOM 723 N N . MET A 1 88 ? 22.413 12.400 -22.859 1.00 51.88 88 MET A N 1
ATOM 724 C CA . MET A 1 88 ? 23.198 11.190 -23.136 1.00 51.88 88 MET A CA 1
ATOM 725 C C . MET A 1 88 ? 24.611 11.550 -23.611 1.00 51.88 88 MET A C 1
ATOM 727 O O . MET A 1 88 ? 25.136 10.996 -24.577 1.00 51.88 88 MET A O 1
ATOM 731 N N . GLY A 1 89 ? 25.240 12.506 -22.918 1.00 49.88 89 GLY A N 1
ATOM 732 C CA . GLY A 1 89 ? 26.628 12.897 -23.150 1.00 49.88 89 GLY A CA 1
ATOM 733 C C . GLY A 1 89 ? 27.591 11.702 -23.086 1.00 49.88 89 GLY A C 1
ATOM 734 O O . GLY A 1 89 ? 27.437 10.805 -22.262 1.00 49.88 89 GLY A O 1
ATOM 735 N N . GLY A 1 90 ? 28.585 11.701 -23.984 1.00 49.75 90 GLY A N 1
ATOM 736 C CA . GLY A 1 90 ? 29.481 10.580 -24.289 1.00 49.75 90 GLY A CA 1
ATOM 737 C C . GLY A 1 90 ? 30.194 9.943 -23.093 1.00 49.75 90 GLY A C 1
ATOM 738 O O . GLY A 1 90 ? 31.326 10.301 -22.766 1.00 49.75 90 GLY A O 1
ATOM 739 N N . ASP A 1 91 ? 29.562 8.930 -22.511 1.00 58.16 91 ASP A N 1
ATOM 740 C CA . ASP A 1 91 ? 30.159 8.067 -21.502 1.00 58.16 91 ASP A CA 1
ATOM 741 C C . ASP A 1 91 ? 30.918 6.901 -22.144 1.00 58.16 91 ASP A C 1
ATOM 743 O O . ASP A 1 91 ? 30.506 6.312 -23.147 1.00 58.16 91 ASP A O 1
ATOM 747 N N . ASN A 1 92 ? 32.053 6.537 -21.548 1.00 67.69 92 ASN A N 1
ATOM 748 C CA . ASN A 1 92 ? 32.788 5.341 -21.949 1.00 67.69 92 ASN A CA 1
ATOM 749 C C . ASN A 1 92 ? 32.004 4.058 -21.593 1.00 67.69 92 ASN A C 1
ATOM 751 O O . ASN A 1 92 ? 31.086 4.066 -20.774 1.00 67.69 92 ASN A O 1
ATOM 755 N N . VAL A 1 93 ? 32.382 2.932 -22.205 1.00 58.06 93 VAL A N 1
ATOM 756 C CA . VAL A 1 93 ? 31.683 1.640 -22.050 1.00 58.06 93 VAL A CA 1
ATOM 757 C C . VAL A 1 93 ? 31.563 1.205 -20.583 1.00 58.06 93 VAL A C 1
ATOM 759 O O . VAL A 1 93 ? 30.537 0.674 -20.181 1.00 58.06 93 VAL A O 1
ATOM 762 N N . GLU A 1 94 ? 32.576 1.472 -19.763 1.00 64.50 94 GLU A N 1
ATOM 763 C CA . GLU A 1 94 ? 32.626 1.040 -18.361 1.00 64.50 94 GLU A CA 1
ATOM 764 C C . GLU A 1 94 ? 31.709 1.883 -17.454 1.00 64.50 94 GLU A C 1
ATOM 766 O O . GLU A 1 94 ? 31.064 1.359 -16.545 1.00 64.50 94 GLU A O 1
ATOM 771 N N . ALA A 1 95 ? 31.570 3.180 -17.748 1.00 61.88 95 ALA A N 1
ATOM 772 C CA . ALA A 1 95 ? 30.586 4.055 -17.118 1.00 61.88 95 ALA A CA 1
ATOM 773 C C . ALA A 1 95 ? 29.151 3.672 -17.510 1.00 61.88 95 ALA A C 1
ATOM 775 O O . ALA A 1 95 ? 28.265 3.700 -16.654 1.00 61.88 95 ALA A O 1
ATOM 776 N N . LEU A 1 96 ? 28.934 3.257 -18.763 1.00 57.69 96 LEU A N 1
ATOM 777 C CA . LEU A 1 96 ? 27.641 2.752 -19.232 1.00 57.69 96 LEU A CA 1
ATOM 778 C C . LEU A 1 96 ? 27.245 1.449 -18.519 1.00 57.69 96 LEU A C 1
ATOM 780 O O . LEU A 1 96 ? 26.137 1.379 -17.993 1.00 57.69 96 LEU A O 1
ATOM 784 N N . ILE A 1 97 ? 28.160 0.478 -18.405 1.00 63.06 97 ILE A N 1
ATOM 785 C CA . ILE A 1 97 ? 27.922 -0.787 -17.680 1.00 63.06 97 ILE A CA 1
ATOM 786 C C . ILE A 1 97 ? 27.579 -0.516 -16.210 1.00 63.06 97 ILE A C 1
ATOM 788 O O . ILE A 1 97 ? 26.623 -1.067 -15.670 1.00 63.06 97 ILE A O 1
ATOM 792 N N . LYS A 1 98 ? 28.318 0.376 -15.541 1.00 68.69 98 LYS A N 1
ATOM 793 C CA . LYS A 1 98 ? 28.036 0.705 -14.138 1.00 68.69 98 LYS A CA 1
ATOM 794 C C . LYS A 1 98 ? 26.679 1.394 -13.962 1.00 68.69 98 LYS A C 1
ATOM 796 O O . LYS A 1 98 ? 25.931 1.038 -13.053 1.00 68.69 98 LYS A O 1
ATOM 801 N N . LYS A 1 99 ? 26.349 2.368 -14.822 1.00 62.12 99 LYS A N 1
ATOM 802 C CA . LYS A 1 99 ? 25.025 3.016 -14.826 1.00 62.12 99 LYS A CA 1
ATOM 803 C C . LYS A 1 99 ? 23.916 1.984 -15.014 1.00 62.12 99 LYS A C 1
ATOM 805 O O . LYS A 1 99 ? 22.903 2.054 -14.324 1.00 62.12 99 LYS A O 1
ATOM 810 N N . HIS A 1 100 ? 24.138 1.015 -15.894 1.00 61.84 100 HIS A N 1
ATOM 811 C CA . HIS A 1 100 ? 23.216 -0.076 -16.131 1.00 61.84 100 HIS A CA 1
ATOM 812 C C . HIS A 1 100 ? 23.020 -0.976 -14.897 1.00 61.84 100 HIS A C 1
ATOM 814 O O . HIS A 1 100 ? 21.886 -1.222 -14.490 1.00 61.84 100 HIS A O 1
ATOM 820 N N . GLU A 1 101 ? 24.098 -1.426 -14.249 1.00 67.25 101 GLU A N 1
ATOM 821 C CA . GLU A 1 101 ? 24.005 -2.247 -13.033 1.00 67.25 101 GLU A CA 1
ATOM 822 C C . GLU A 1 101 ? 23.261 -1.530 -11.894 1.00 67.25 101 GLU A C 1
ATOM 824 O O . GLU A 1 101 ? 22.488 -2.144 -11.151 1.00 67.25 101 GLU A O 1
ATOM 829 N N . ASP A 1 102 ? 23.502 -0.227 -11.726 1.00 69.81 102 ASP A N 1
ATOM 830 C CA . ASP A 1 102 ? 22.811 0.589 -10.724 1.00 69.81 102 ASP A CA 1
ATOM 831 C C . ASP A 1 102 ? 21.329 0.767 -11.084 1.00 69.81 102 ASP A C 1
ATOM 833 O O . ASP A 1 102 ? 20.454 0.706 -10.214 1.00 69.81 102 ASP A O 1
ATOM 837 N N . PHE A 1 103 ? 21.032 0.902 -12.376 1.00 67.12 103 PHE A N 1
ATOM 838 C CA . PHE A 1 103 ? 19.674 0.959 -12.895 1.00 67.12 103 PHE A CA 1
ATOM 839 C C . PHE A 1 103 ? 18.923 -0.364 -12.689 1.00 67.12 103 PHE A C 1
ATOM 841 O O . PHE A 1 103 ? 17.761 -0.354 -12.287 1.00 67.12 103 PHE A O 1
ATOM 848 N N . ASP A 1 104 ? 19.572 -1.506 -12.897 1.00 66.25 104 ASP A N 1
ATOM 849 C CA . ASP A 1 104 ? 19.030 -2.838 -12.612 1.00 66.25 104 ASP A CA 1
ATOM 850 C C . ASP A 1 104 ? 18.642 -3.034 -11.159 1.00 66.25 104 ASP A C 1
ATOM 852 O O . ASP A 1 104 ? 17.515 -3.427 -10.849 1.00 66.25 104 ASP A O 1
ATOM 856 N N . LYS A 1 105 ? 19.554 -2.689 -10.252 1.00 77.06 105 LYS A N 1
ATOM 857 C CA . LYS A 1 105 ? 19.274 -2.738 -8.816 1.00 77.06 105 LYS A CA 1
ATOM 858 C C . LYS A 1 105 ? 18.087 -1.842 -8.466 1.00 77.06 105 LYS A C 1
ATOM 860 O O . LYS A 1 105 ? 17.262 -2.226 -7.639 1.00 77.06 105 LYS A O 1
ATOM 865 N N . ALA A 1 106 ? 17.979 -0.675 -9.104 1.00 77.31 106 ALA A N 1
ATOM 866 C CA . ALA A 1 106 ? 16.863 0.238 -8.896 1.00 77.31 106 ALA A CA 1
ATOM 867 C C . ALA A 1 106 ? 15.525 -0.315 -9.423 1.00 77.31 106 ALA A C 1
ATOM 869 O O . ALA A 1 106 ? 14.517 -0.124 -8.746 1.00 77.31 106 ALA A O 1
ATOM 870 N N . ILE A 1 107 ? 15.497 -1.010 -10.572 1.00 77.38 107 ILE A N 1
ATOM 871 C CA . ILE A 1 107 ? 14.281 -1.684 -11.075 1.00 77.38 107 ILE A CA 1
ATOM 872 C C . ILE A 1 107 ? 13.848 -2.788 -10.126 1.00 77.38 107 ILE A C 1
ATOM 874 O O . ILE A 1 107 ? 12.722 -2.748 -9.643 1.00 77.38 107 ILE A O 1
ATOM 878 N N . ASN A 1 108 ? 14.746 -3.720 -9.808 1.00 80.25 108 ASN A N 1
ATOM 879 C CA . ASN A 1 108 ? 14.412 -4.862 -8.958 1.00 80.25 108 ASN A CA 1
ATOM 880 C C . ASN A 1 108 ? 13.918 -4.393 -7.583 1.00 80.25 108 ASN A C 1
ATOM 882 O O . ASN A 1 108 ? 12.902 -4.864 -7.079 1.00 80.25 108 ASN A O 1
ATOM 886 N N . SER A 1 109 ? 14.582 -3.383 -7.007 1.00 85.75 109 SER A N 1
ATOM 887 C CA . SER A 1 109 ? 14.131 -2.773 -5.754 1.00 85.75 109 SER A CA 1
ATOM 888 C C . SER A 1 109 ? 12.749 -2.128 -5.878 1.00 85.75 109 SER A C 1
ATOM 890 O O . SER A 1 109 ? 11.994 -2.113 -4.905 1.00 85.75 109 SER A O 1
ATOM 892 N N . GLN A 1 110 ? 12.409 -1.567 -7.037 1.00 84.31 110 GLN A N 1
ATOM 893 C CA . GLN A 1 110 ? 11.096 -0.977 -7.249 1.00 84.31 110 GLN A CA 1
ATOM 894 C C . GLN A 1 110 ? 10.009 -2.036 -7.448 1.00 84.31 110 GLN A C 1
ATOM 896 O O . GLN A 1 110 ? 8.936 -1.892 -6.865 1.00 84.31 110 GLN A O 1
ATOM 901 N N . GLU A 1 111 ? 10.271 -3.095 -8.211 1.00 86.62 111 GLU A N 1
ATOM 902 C CA . GLU A 1 111 ? 9.335 -4.211 -8.388 1.00 86.62 111 GLU A CA 1
ATOM 903 C C . GLU A 1 111 ? 8.964 -4.833 -7.039 1.00 86.62 111 GLU A C 1
ATOM 905 O O . GLU A 1 111 ? 7.784 -5.017 -6.741 1.00 86.62 111 GLU A O 1
ATOM 910 N N . GLU A 1 112 ? 9.954 -5.049 -6.166 1.00 90.00 112 GLU A N 1
ATOM 911 C CA . GLU A 1 112 ? 9.726 -5.522 -4.798 1.00 90.00 112 GLU A CA 1
ATOM 912 C C . GLU A 1 112 ? 8.823 -4.572 -3.996 1.00 90.00 112 GLU A C 1
ATOM 914 O O . GLU A 1 112 ? 7.917 -5.021 -3.289 1.00 90.00 112 GLU A O 1
ATOM 919 N N . LYS A 1 113 ? 9.023 -3.251 -4.116 1.00 88.81 113 LYS A N 1
ATOM 920 C CA . LYS A 1 113 ? 8.189 -2.247 -3.432 1.00 88.81 113 LYS A CA 1
ATOM 921 C C . LYS A 1 113 ? 6.758 -2.231 -3.956 1.00 88.81 113 LYS A C 1
ATOM 923 O O . LYS A 1 113 ? 5.828 -2.136 -3.159 1.00 88.81 113 LYS A O 1
ATOM 928 N N . ILE A 1 114 ? 6.570 -2.325 -5.269 1.00 89.69 114 ILE A N 1
ATOM 929 C CA . ILE A 1 114 ? 5.240 -2.339 -5.890 1.00 89.69 114 ILE A CA 1
ATOM 930 C C . ILE A 1 114 ? 4.502 -3.633 -5.535 1.00 89.69 114 ILE A C 1
ATOM 932 O O . ILE A 1 114 ? 3.326 -3.586 -5.170 1.00 89.69 114 ILE A O 1
ATOM 936 N N . ALA A 1 115 ? 5.197 -4.773 -5.530 1.00 91.50 115 ALA A N 1
ATOM 937 C CA . ALA A 1 115 ? 4.646 -6.040 -5.064 1.00 91.50 115 ALA A CA 1
ATOM 938 C C . ALA A 1 115 ? 4.244 -5.979 -3.580 1.00 91.50 115 ALA A C 1
ATOM 940 O O . ALA A 1 115 ? 3.147 -6.408 -3.216 1.00 91.50 115 ALA A O 1
ATOM 941 N N . ALA A 1 116 ? 5.090 -5.396 -2.723 1.00 92.38 116 ALA A N 1
ATOM 942 C CA . ALA A 1 116 ? 4.781 -5.202 -1.307 1.00 92.38 116 ALA A CA 1
ATOM 943 C C . ALA A 1 116 ? 3.568 -4.279 -1.097 1.00 92.38 116 ALA A C 1
ATOM 945 O O . ALA A 1 116 ? 2.708 -4.574 -0.267 1.00 92.38 116 ALA A O 1
ATOM 946 N N . LEU A 1 117 ? 3.459 -3.198 -1.875 1.00 94.25 117 LEU A N 1
ATOM 947 C CA . LEU A 1 117 ? 2.314 -2.285 -1.859 1.00 94.25 117 LEU A CA 1
ATOM 948 C C . LEU A 1 117 ? 1.021 -2.996 -2.270 1.00 94.25 117 LEU A C 1
ATOM 950 O O . LEU A 1 117 ? -0.007 -2.844 -1.603 1.00 94.25 117 LEU A O 1
ATOM 954 N N . ALA A 1 118 ? 1.067 -3.802 -3.333 1.00 94.00 118 ALA A N 1
ATOM 955 C CA . ALA A 1 118 ? -0.081 -4.579 -3.786 1.00 94.00 118 ALA A CA 1
ATOM 956 C C . ALA A 1 118 ? -0.528 -5.595 -2.722 1.00 94.00 118 ALA A C 1
ATOM 958 O O . ALA A 1 118 ? -1.715 -5.662 -2.399 1.00 94.00 118 ALA A O 1
ATOM 959 N N . ALA A 1 119 ? 0.423 -6.313 -2.115 1.00 94.69 119 ALA A N 1
ATOM 960 C CA . ALA A 1 119 ? 0.153 -7.260 -1.037 1.00 94.69 119 ALA A CA 1
ATOM 961 C C . ALA A 1 119 ? -0.449 -6.576 0.203 1.00 94.69 119 ALA A C 1
ATOM 963 O O . ALA A 1 119 ? -1.413 -7.084 0.778 1.00 94.69 119 ALA A O 1
ATOM 964 N N . LEU A 1 120 ? 0.069 -5.403 0.589 1.00 93.56 120 LEU A N 1
ATOM 965 C CA . LEU A 1 120 ? -0.476 -4.610 1.693 1.00 93.56 120 LEU A CA 1
ATOM 966 C C . LEU A 1 120 ? -1.920 -4.181 1.407 1.00 93.56 120 LEU A C 1
ATOM 968 O O . LEU A 1 120 ? -2.789 -4.347 2.259 1.00 93.56 120 LEU A O 1
ATOM 972 N N . SER A 1 121 ? -2.204 -3.675 0.206 1.00 95.44 121 SER A N 1
ATOM 973 C CA . SER A 1 121 ? -3.566 -3.312 -0.203 1.00 95.44 121 SER A CA 1
ATOM 974 C C . SER A 1 121 ? -4.529 -4.500 -0.127 1.00 95.44 121 SER A C 1
ATOM 976 O O . SER A 1 121 ? -5.660 -4.356 0.349 1.00 95.44 121 SER A O 1
ATOM 978 N N . ASP A 1 122 ? -4.104 -5.673 -0.598 1.00 94.94 122 ASP A N 1
ATOM 979 C CA . ASP A 1 122 ? -4.929 -6.883 -0.569 1.00 94.94 122 ASP A CA 1
ATOM 980 C C . ASP A 1 122 ? -5.181 -7.347 0.869 1.00 94.94 122 ASP A C 1
ATOM 982 O O . ASP A 1 122 ? -6.312 -7.693 1.215 1.00 94.94 122 ASP A O 1
ATOM 986 N N . GLN A 1 123 ? -4.171 -7.254 1.739 1.00 95.50 123 GLN A N 1
ATOM 987 C CA . GLN A 1 123 ? -4.315 -7.516 3.169 1.00 95.50 123 GLN A CA 1
ATOM 988 C C . GLN A 1 123 ? -5.308 -6.547 3.830 1.00 95.50 123 GLN A C 1
ATOM 990 O O . GLN A 1 123 ? -6.203 -7.002 4.540 1.00 95.50 123 GLN A O 1
ATOM 995 N N . LEU A 1 124 ? -5.190 -5.234 3.594 1.00 93.69 124 LEU A N 1
ATOM 996 C CA . LEU A 1 124 ? -6.097 -4.226 4.164 1.00 93.69 124 LEU A CA 1
ATOM 997 C C . LEU A 1 124 ? -7.541 -4.430 3.684 1.00 93.69 124 LEU A C 1
ATOM 999 O O . LEU A 1 124 ? -8.494 -4.304 4.452 1.00 93.69 124 LEU A O 1
ATOM 1003 N N . THR A 1 125 ? -7.715 -4.810 2.420 1.00 94.06 125 THR A N 1
ATOM 1004 C CA . THR A 1 125 ? -9.039 -5.129 1.873 1.00 94.06 125 THR A CA 1
ATOM 1005 C C . THR A 1 125 ? -9.610 -6.397 2.517 1.00 94.06 125 THR A C 1
ATOM 1007 O O . THR A 1 125 ? -10.781 -6.430 2.895 1.00 94.06 125 THR A O 1
ATOM 1010 N N . ALA A 1 126 ? -8.784 -7.430 2.712 1.00 94.62 126 ALA A N 1
ATOM 1011 C CA . ALA A 1 126 ? -9.191 -8.686 3.341 1.00 94.62 126 ALA A CA 1
ATOM 1012 C C . ALA A 1 126 ? -9.572 -8.527 4.824 1.00 94.62 126 ALA A C 1
ATOM 1014 O O . ALA A 1 126 ? -10.437 -9.252 5.318 1.00 94.62 126 ALA A O 1
ATOM 1015 N N . THR A 1 127 ? -8.978 -7.566 5.537 1.00 93.44 127 THR A N 1
ATOM 1016 C CA . THR A 1 127 ? -9.314 -7.257 6.938 1.00 93.44 127 THR A CA 1
ATOM 1017 C C . THR A 1 127 ? -10.520 -6.321 7.089 1.00 93.44 127 THR A C 1
ATOM 1019 O O . THR A 1 127 ? -10.787 -5.846 8.194 1.00 93.44 127 THR A O 1
ATOM 1022 N N . ASN A 1 128 ? -11.291 -6.082 6.016 1.00 92.44 128 ASN A N 1
ATOM 1023 C CA . ASN A 1 128 ? -12.428 -5.153 5.985 1.00 92.44 128 ASN A CA 1
ATOM 1024 C C . ASN A 1 128 ? -12.047 -3.749 6.483 1.00 92.44 128 ASN A C 1
ATOM 1026 O O . ASN A 1 128 ? -12.748 -3.137 7.298 1.00 92.44 128 ASN A O 1
ATOM 1030 N N . HIS A 1 129 ? -10.920 -3.226 6.000 1.00 95.81 129 HIS A N 1
ATOM 1031 C CA . HIS A 1 129 ? -10.518 -1.857 6.283 1.00 95.81 129 HIS A CA 1
ATOM 1032 C C . HIS A 1 129 ? -11.612 -0.867 5.841 1.00 95.81 129 HIS A C 1
ATOM 1034 O O . HIS A 1 129 ? -12.197 -1.001 4.764 1.00 95.81 129 HIS A O 1
ATOM 1040 N N . TYR A 1 130 ? -11.895 0.161 6.646 1.00 94.50 130 TYR A N 1
ATOM 1041 C CA . TYR A 1 130 ? -13.014 1.079 6.379 1.00 94.50 130 TYR A CA 1
ATOM 1042 C C . TYR A 1 130 ? -12.913 1.830 5.038 1.00 94.50 130 TYR A C 1
ATOM 1044 O O . TYR A 1 130 ? -13.932 2.223 4.484 1.00 94.50 130 TYR A O 1
ATOM 1052 N N . ALA A 1 131 ? -11.690 2.038 4.545 1.00 95.69 131 ALA A N 1
ATOM 1053 C CA . ALA A 1 131 ? -11.379 2.689 3.270 1.00 95.69 131 ALA A CA 1
ATOM 1054 C C . ALA A 1 131 ? -11.003 1.681 2.164 1.00 95.69 131 ALA A C 1
ATOM 1056 O O . ALA A 1 131 ? -10.268 2.020 1.246 1.00 95.69 131 ALA A O 1
ATOM 1057 N N . SER A 1 132 ? -11.448 0.422 2.264 1.00 95.88 132 SER A N 1
ATOM 1058 C CA . SER A 1 132 ? -11.123 -0.619 1.270 1.00 95.88 132 SER A CA 1
ATOM 1059 C C . SER A 1 132 ? -11.408 -0.216 -0.188 1.00 95.88 132 SER A C 1
ATOM 1061 O O . SER A 1 132 ? -10.563 -0.509 -1.033 1.00 95.88 132 SER A O 1
ATOM 1063 N N . PRO A 1 133 ? -12.533 0.458 -0.523 1.00 95.19 133 PRO A N 1
ATOM 1064 C CA . PRO A 1 133 ? -12.781 0.908 -1.895 1.00 95.19 133 PRO A CA 1
ATOM 1065 C C . PRO A 1 133 ? -11.691 1.856 -2.407 1.00 95.19 133 PRO A C 1
ATOM 1067 O O . PRO A 1 133 ? -11.134 1.619 -3.476 1.00 95.19 133 PRO A O 1
ATOM 1070 N N . ASP A 1 134 ? -11.331 2.857 -1.601 1.00 95.06 134 ASP A N 1
ATOM 1071 C CA . ASP A 1 134 ? -10.340 3.876 -1.960 1.00 95.06 134 ASP A CA 1
ATOM 1072 C C . ASP A 1 134 ? -8.929 3.277 -2.068 1.00 95.06 134 ASP A C 1
ATOM 1074 O O . ASP A 1 134 ? -8.160 3.628 -2.962 1.00 95.06 134 ASP A O 1
ATOM 1078 N N . ILE A 1 135 ? -8.586 2.340 -1.173 1.00 96.25 135 ILE A N 1
ATOM 1079 C CA . ILE A 1 135 ? -7.310 1.609 -1.205 1.00 96.25 135 ILE A CA 1
ATOM 1080 C C . ILE A 1 135 ? -7.199 0.804 -2.501 1.00 96.25 135 ILE A C 1
ATOM 1082 O O . ILE A 1 135 ? -6.175 0.873 -3.180 1.00 96.25 135 ILE A O 1
ATOM 1086 N N . LYS A 1 136 ? -8.255 0.064 -2.861 1.00 95.44 136 LYS A N 1
ATOM 1087 C CA . LYS A 1 136 ? -8.273 -0.750 -4.077 1.00 95.44 136 LYS A CA 1
ATOM 1088 C C . LYS A 1 136 ? -8.152 0.117 -5.327 1.00 95.44 136 LYS A C 1
ATOM 1090 O O . LYS A 1 136 ? -7.337 -0.186 -6.190 1.00 95.44 136 LYS A O 1
ATOM 1095 N N . GLU A 1 137 ? -8.913 1.206 -5.395 1.00 95.88 137 GLU A N 1
ATOM 1096 C CA . GLU A 1 137 ? -8.831 2.149 -6.509 1.00 95.88 137 GLU A CA 1
ATOM 1097 C C . GLU A 1 137 ? -7.416 2.726 -6.643 1.00 95.88 137 GLU A C 1
ATOM 1099 O O . GLU A 1 137 ? -6.845 2.719 -7.734 1.00 95.88 137 GLU A O 1
ATOM 1104 N N . LYS A 1 138 ? -6.805 3.162 -5.534 1.00 95.62 138 LYS A N 1
ATOM 1105 C CA . LYS A 1 138 ? -5.442 3.702 -5.558 1.00 95.62 138 LYS A CA 1
ATOM 1106 C C . LYS A 1 138 ? -4.408 2.641 -5.952 1.00 95.62 138 LYS A C 1
ATOM 1108 O O . LYS A 1 138 ? -3.503 2.960 -6.720 1.00 95.62 138 LYS A O 1
ATOM 1113 N N . LYS A 1 139 ? -4.547 1.389 -5.490 1.00 95.50 139 LYS A N 1
ATOM 1114 C CA . LYS A 1 139 ? -3.698 0.267 -5.933 1.00 95.50 139 LYS A CA 1
ATOM 1115 C C . LYS A 1 139 ? -3.776 0.105 -7.448 1.00 95.50 139 LYS A C 1
ATOM 1117 O O . LYS A 1 139 ? -2.744 0.066 -8.112 1.00 95.50 139 LYS A O 1
ATOM 1122 N N . ASP A 1 140 ? -4.991 0.025 -7.982 1.00 94.94 140 ASP A N 1
ATOM 1123 C CA . ASP A 1 140 ? -5.216 -0.206 -9.407 1.00 94.94 140 ASP A CA 1
ATOM 1124 C C . ASP A 1 140 ? -4.647 0.952 -10.248 1.00 94.94 140 ASP A C 1
ATOM 1126 O O . ASP A 1 140 ? -4.035 0.705 -11.284 1.00 94.94 140 ASP A O 1
ATOM 1130 N N . GLN A 1 141 ? -4.746 2.202 -9.774 1.00 94.19 141 GLN A N 1
ATOM 1131 C CA . GLN A 1 141 ? -4.112 3.364 -10.414 1.00 94.19 141 GLN A CA 1
ATOM 1132 C C . GLN A 1 141 ? -2.578 3.253 -10.459 1.00 94.19 141 GLN A C 1
ATOM 1134 O O . GLN A 1 141 ? -1.984 3.465 -11.517 1.00 94.19 141 GLN A O 1
ATOM 1139 N N . VAL A 1 142 ? -1.935 2.908 -9.336 1.00 92.56 142 VAL A N 1
ATOM 1140 C CA . VAL A 1 142 ? -0.467 2.774 -9.259 1.00 92.56 142 VAL A CA 1
ATOM 1141 C C . VAL A 1 142 ? 0.027 1.648 -10.171 1.00 92.56 142 VAL A C 1
ATOM 1143 O O . VAL A 1 142 ? 0.969 1.857 -10.933 1.00 92.56 142 VAL A O 1
ATOM 1146 N N . LEU A 1 143 ? -0.630 0.483 -10.141 1.00 91.81 143 LEU A N 1
ATOM 1147 C CA . LEU A 1 143 ? -0.276 -0.663 -10.988 1.00 91.81 143 LEU A CA 1
ATOM 1148 C C . LEU A 1 143 ? -0.527 -0.388 -12.471 1.00 91.81 143 LEU A C 1
ATOM 1150 O O . LEU A 1 143 ? 0.260 -0.792 -13.322 1.00 91.81 143 LEU A O 1
ATOM 1154 N N . HIS A 1 144 ? -1.615 0.309 -12.799 1.00 90.69 144 HIS A N 1
ATOM 1155 C CA . HIS A 1 144 ? -1.890 0.678 -14.181 1.00 90.69 144 HIS A CA 1
ATOM 1156 C C . HIS A 1 144 ? -0.810 1.607 -14.733 1.00 90.69 144 HIS A C 1
ATOM 1158 O O . HIS A 1 144 ? -0.339 1.391 -15.848 1.00 90.69 144 HIS A O 1
ATOM 1164 N N . ARG A 1 145 ? -0.394 2.606 -13.944 1.00 86.56 145 ARG A N 1
ATOM 1165 C CA . ARG A 1 145 ? 0.671 3.528 -14.340 1.00 86.56 145 ARG A CA 1
ATOM 1166 C C . ARG A 1 145 ? 2.001 2.803 -14.522 1.00 86.56 145 ARG A C 1
ATOM 1168 O O . ARG A 1 145 ? 2.638 2.996 -15.547 1.00 86.56 145 ARG A O 1
ATOM 1175 N N . GLU A 1 146 ? 2.375 1.926 -13.592 1.00 85.25 146 GLU A N 1
ATOM 1176 C CA . GLU A 1 146 ? 3.584 1.099 -13.715 1.00 85.25 146 GLU A CA 1
ATOM 1177 C C . GLU A 1 146 ? 3.579 0.285 -15.013 1.00 85.25 146 GLU A C 1
ATOM 1179 O O . GLU A 1 146 ? 4.531 0.354 -15.794 1.00 85.25 146 GLU A O 1
ATOM 1184 N N . SER A 1 147 ? 2.467 -0.397 -15.296 1.00 85.94 147 SER A N 1
ATOM 1185 C CA . SER A 1 147 ? 2.330 -1.216 -16.496 1.00 85.94 147 SER A CA 1
ATOM 1186 C C . SER A 1 147 ? 2.421 -0.376 -17.772 1.00 85.94 147 SER A C 1
ATOM 1188 O O . SER A 1 147 ? 3.072 -0.785 -18.734 1.00 85.94 147 SER A O 1
ATOM 1190 N N . GLN A 1 148 ? 1.820 0.818 -17.782 1.00 84.12 148 GLN A N 1
ATOM 1191 C CA . GLN A 1 148 ? 1.929 1.758 -18.898 1.00 84.12 148 GLN A CA 1
ATOM 1192 C C . GLN A 1 148 ? 3.370 2.219 -19.119 1.00 84.12 148 GLN A C 1
ATOM 1194 O O . GLN A 1 148 ? 3.841 2.190 -20.258 1.00 84.12 148 GLN A O 1
ATOM 1199 N N . THR A 1 149 ? 4.080 2.610 -18.057 1.00 76.94 149 THR A N 1
ATOM 1200 C CA . THR A 1 149 ? 5.484 3.028 -18.139 1.00 76.94 149 THR A CA 1
ATOM 1201 C C . THR A 1 149 ? 6.355 1.889 -18.679 1.00 76.94 149 THR A C 1
ATOM 1203 O O . THR A 1 149 ? 7.186 2.114 -19.559 1.00 76.94 149 THR A O 1
ATOM 1206 N N . LEU A 1 150 ? 6.131 0.650 -18.226 1.00 75.88 150 LEU A N 1
ATOM 1207 C CA . LEU A 1 150 ? 6.875 -0.525 -18.687 1.00 75.88 150 LEU A CA 1
ATOM 1208 C C . LEU A 1 150 ? 6.573 -0.875 -20.154 1.00 75.88 150 LEU A C 1
ATOM 1210 O O . LEU A 1 150 ? 7.487 -1.170 -20.923 1.00 75.88 150 LEU A O 1
ATOM 1214 N N . GLN A 1 151 ? 5.311 -0.787 -20.579 1.00 78.06 151 GLN A N 1
ATOM 1215 C CA . GLN A 1 151 ? 4.923 -0.987 -21.980 1.00 78.06 151 GLN A CA 1
ATOM 1216 C C . GLN A 1 151 ? 5.442 0.109 -22.911 1.00 78.06 151 GLN A C 1
ATOM 1218 O O . GLN A 1 151 ? 5.727 -0.163 -24.077 1.00 78.06 151 GLN A O 1
ATOM 1223 N N . GLN A 1 152 ? 5.505 1.357 -22.446 1.00 76.88 152 GLN A N 1
ATOM 1224 C CA . GLN A 1 152 ? 6.101 2.446 -23.214 1.00 76.88 152 GLN A CA 1
ATOM 1225 C C . GLN A 1 152 ? 7.594 2.183 -23.408 1.00 76.88 152 GLN A C 1
ATOM 1227 O O . GLN A 1 152 ? 8.043 2.105 -24.545 1.00 76.88 152 GLN A O 1
ATOM 1232 N N . PHE A 1 153 ? 8.306 1.881 -22.320 1.00 69.50 153 PHE A N 1
ATOM 1233 C CA . PHE A 1 153 ? 9.719 1.517 -22.367 1.00 69.50 153 PHE A CA 1
ATOM 1234 C C . PHE A 1 153 ? 10.002 0.335 -23.307 1.00 69.50 153 PHE A C 1
ATOM 1236 O O . PHE A 1 153 ? 10.927 0.404 -24.107 1.00 69.50 153 PHE A O 1
ATOM 1243 N N . SER A 1 154 ? 9.187 -0.726 -23.262 1.00 70.69 154 SER A N 1
ATOM 1244 C CA . SER A 1 154 ? 9.342 -1.880 -24.160 1.00 70.69 154 SER A CA 1
ATOM 1245 C C . SER A 1 154 ? 9.131 -1.525 -25.632 1.00 70.69 154 SER A C 1
ATOM 1247 O O . SER A 1 154 ? 9.802 -2.080 -26.489 1.00 70.69 154 SER A O 1
ATOM 1249 N N . ARG A 1 155 ? 8.202 -0.618 -25.951 1.00 74.50 155 ARG A N 1
ATOM 1250 C CA . ARG A 1 155 ? 7.987 -0.192 -27.342 1.00 74.50 155 ARG A CA 1
ATOM 1251 C C . ARG A 1 155 ? 9.130 0.677 -27.843 1.00 74.50 155 ARG A C 1
ATOM 1253 O O . ARG A 1 155 ? 9.578 0.486 -28.969 1.00 74.50 155 ARG A O 1
ATOM 1260 N N . ASP A 1 156 ? 9.603 1.588 -26.999 1.00 65.94 156 ASP A N 1
ATOM 1261 C CA . ASP A 1 156 ? 10.741 2.442 -27.324 1.00 65.94 156 ASP A CA 1
ATOM 1262 C C . ASP A 1 156 ? 11.989 1.572 -27.554 1.00 65.94 156 ASP A C 1
ATOM 1264 O O . ASP A 1 156 ? 12.676 1.732 -28.559 1.00 65.94 156 ASP A O 1
ATOM 1268 N N . ALA A 1 157 ? 12.213 0.564 -26.704 1.00 59.97 157 ALA A N 1
ATOM 1269 C CA . ALA A 1 157 ? 13.244 -0.463 -26.872 1.00 59.97 157 ALA A CA 1
ATOM 1270 C C . ALA A 1 157 ? 13.184 -1.186 -28.226 1.00 59.97 157 ALA A C 1
ATOM 1272 O O . ALA A 1 157 ? 14.197 -1.292 -28.917 1.00 59.97 157 ALA A O 1
ATOM 1273 N N . ASP A 1 158 ? 12.005 -1.665 -28.622 1.00 64.69 158 ASP A N 1
ATOM 1274 C CA . ASP A 1 158 ? 11.830 -2.388 -29.883 1.00 64.69 158 ASP A CA 1
ATOM 1275 C C . ASP A 1 158 ? 12.108 -1.482 -31.096 1.00 64.69 158 ASP A C 1
ATOM 1277 O O . ASP A 1 158 ? 12.723 -1.904 -32.080 1.00 64.69 158 ASP A O 1
ATOM 1281 N N . GLU A 1 159 ? 11.668 -0.218 -31.055 1.00 67.38 159 GLU A N 1
ATOM 1282 C CA . GLU A 1 159 ? 11.950 0.762 -32.116 1.00 67.38 159 GLU A CA 1
ATOM 1283 C C . GLU A 1 159 ? 13.459 0.976 -32.269 1.00 67.38 159 GLU A C 1
ATOM 1285 O O . GLU A 1 159 ? 14.000 1.014 -33.380 1.00 67.38 159 GLU A O 1
ATOM 1290 N N . ILE A 1 160 ? 14.148 1.037 -31.136 1.00 57.19 160 ILE A N 1
ATOM 1291 C CA . ILE A 1 160 ? 15.587 1.212 -31.069 1.00 57.19 160 ILE A CA 1
ATOM 1292 C C . ILE A 1 160 ? 16.340 0.035 -31.666 1.00 57.19 160 ILE A C 1
ATOM 1294 O O . ILE A 1 160 ? 17.264 0.226 -32.459 1.00 57.19 160 ILE A O 1
ATOM 1298 N N . GLU A 1 161 ? 15.968 -1.178 -31.269 1.00 56.16 161 GLU A N 1
ATOM 1299 C CA . GLU A 1 161 ? 16.616 -2.402 -31.727 1.00 56.16 161 GLU A CA 1
ATOM 1300 C C . GLU A 1 161 ? 16.500 -2.549 -33.244 1.00 56.16 161 GLU A C 1
ATOM 1302 O O . GLU A 1 161 ? 17.495 -2.828 -33.920 1.00 56.16 161 GLU A O 1
ATOM 1307 N N . ASN A 1 162 ? 15.316 -2.269 -33.793 1.00 62.78 162 ASN A N 1
ATOM 1308 C CA . ASN A 1 162 ? 15.087 -2.274 -35.235 1.00 62.78 162 ASN A CA 1
ATOM 1309 C C . ASN A 1 162 ? 15.960 -1.237 -35.948 1.00 62.78 162 ASN A C 1
ATOM 1311 O O . ASN A 1 162 ? 16.614 -1.547 -36.946 1.00 62.78 162 ASN A O 1
ATOM 1315 N N . TRP A 1 163 ? 16.036 -0.022 -35.407 1.00 65.75 163 TRP A N 1
ATOM 1316 C CA . TRP A 1 163 ? 16.858 1.036 -35.978 1.00 65.75 163 TRP A CA 1
ATOM 1317 C C . TRP A 1 163 ? 18.363 0.691 -35.948 1.00 65.75 163 TRP A C 1
ATOM 1319 O O . TRP A 1 163 ? 19.073 0.909 -36.936 1.00 65.75 163 TRP A O 1
ATOM 1329 N N . ILE A 1 164 ? 18.862 0.090 -34.859 1.00 50.38 164 ILE A N 1
ATOM 1330 C CA . ILE A 1 164 ? 20.252 -0.388 -34.766 1.00 50.38 164 ILE A CA 1
ATOM 1331 C C . ILE A 1 164 ? 20.509 -1.483 -35.804 1.00 50.38 164 ILE A C 1
ATOM 1333 O O . ILE A 1 164 ? 21.515 -1.424 -36.517 1.00 50.38 164 ILE A O 1
ATOM 1337 N N . ALA A 1 165 ? 19.605 -2.460 -35.923 1.00 65.44 165 ALA A N 1
ATOM 1338 C CA . ALA A 1 165 ? 19.724 -3.541 -36.897 1.00 65.44 165 ALA A CA 1
ATOM 1339 C C . ALA A 1 165 ? 19.815 -2.998 -38.332 1.00 65.44 165 ALA A C 1
ATOM 1341 O O . ALA A 1 165 ? 20.687 -3.414 -39.100 1.00 65.44 165 ALA A O 1
ATOM 1342 N N . GLU A 1 166 ? 18.991 -2.004 -38.674 1.00 66.56 166 GLU A N 1
ATOM 1343 C CA . GLU A 1 166 ? 19.060 -1.309 -39.961 1.00 66.56 166 GLU A CA 1
ATOM 1344 C C . GLU A 1 166 ? 20.414 -0.619 -40.182 1.00 66.56 166 GLU A C 1
ATOM 1346 O O . GLU A 1 166 ? 21.009 -0.746 -41.256 1.00 66.56 166 GLU A O 1
ATOM 1351 N N . LYS A 1 167 ? 20.951 0.093 -39.181 1.00 65.19 167 LYS A N 1
ATOM 1352 C CA . LYS A 1 167 ? 22.250 0.773 -39.328 1.00 65.19 167 LYS A CA 1
ATOM 1353 C C . LYS A 1 167 ? 23.428 -0.177 -39.441 1.00 65.19 167 LYS A C 1
ATOM 1355 O O . LYS A 1 167 ? 24.351 0.122 -40.196 1.00 65.19 167 LYS A O 1
ATOM 1360 N N . VAL A 1 168 ? 23.393 -1.318 -38.759 1.00 65.81 168 VAL A N 1
ATOM 1361 C CA . VAL A 1 168 ? 24.414 -2.362 -38.915 1.00 65.81 168 VAL A CA 1
ATOM 1362 C C . VAL A 1 168 ? 24.409 -2.905 -40.347 1.00 65.81 168 VAL A C 1
ATOM 1364 O O . VAL A 1 168 ? 25.477 -3.026 -40.942 1.00 65.81 168 VAL A O 1
ATOM 1367 N N . GLN A 1 169 ? 23.234 -3.136 -40.945 1.00 67.25 169 GLN A N 1
ATOM 1368 C CA . GLN A 1 169 ? 23.131 -3.560 -42.350 1.00 67.25 169 GLN A CA 1
ATOM 1369 C C . GLN A 1 169 ? 23.696 -2.513 -43.320 1.00 67.25 169 GLN A C 1
ATOM 1371 O O . GLN A 1 169 ? 24.428 -2.862 -44.242 1.00 67.25 169 GLN A O 1
ATOM 1376 N N . VAL A 1 170 ? 23.413 -1.225 -43.094 1.00 66.38 170 VAL A N 1
ATOM 1377 C CA . VAL A 1 170 ? 23.972 -0.129 -43.908 1.00 66.38 170 VAL A CA 1
ATOM 1378 C C . VAL A 1 170 ? 25.493 -0.031 -43.756 1.00 66.38 170 VAL A C 1
ATOM 1380 O O . VAL A 1 170 ? 26.192 0.179 -44.743 1.00 66.38 170 VAL A O 1
ATOM 1383 N N . ALA A 1 171 ? 26.022 -0.198 -42.543 1.00 57.06 171 ALA A N 1
ATOM 1384 C CA . ALA A 1 171 ? 27.461 -0.157 -42.285 1.00 57.06 171 ALA A CA 1
ATOM 1385 C C . ALA A 1 171 ? 28.213 -1.355 -42.893 1.00 57.06 171 ALA A C 1
ATOM 1387 O O . ALA A 1 171 ? 29.381 -1.226 -43.258 1.00 57.06 171 ALA A O 1
ATOM 1388 N N . MET A 1 172 ? 27.549 -2.507 -43.011 1.00 59.38 172 MET A N 1
ATOM 1389 C CA . MET A 1 172 ? 28.089 -3.722 -43.628 1.00 59.38 172 MET A CA 1
ATOM 1390 C C . MET A 1 172 ? 27.941 -3.758 -45.159 1.00 59.38 172 MET A C 1
ATOM 1392 O O . MET A 1 172 ? 28.473 -4.672 -45.789 1.00 59.38 172 MET A O 1
ATOM 1396 N N . ASP A 1 173 ? 27.250 -2.792 -45.779 1.00 60.22 173 ASP A N 1
ATOM 1397 C CA . ASP A 1 173 ? 27.090 -2.745 -47.237 1.00 60.22 173 ASP A CA 1
ATOM 1398 C C . ASP A 1 173 ? 28.434 -2.475 -47.944 1.00 60.22 173 ASP A C 1
ATOM 1400 O O . ASP A 1 173 ? 28.967 -1.364 -47.940 1.00 60.22 173 ASP A O 1
ATOM 1404 N N . GLU A 1 174 ? 28.971 -3.500 -48.614 1.00 53.66 174 GLU A N 1
ATOM 1405 C CA . GLU A 1 174 ? 30.211 -3.421 -49.393 1.00 53.66 174 GLU A CA 1
ATOM 1406 C C . GLU A 1 174 ? 30.038 -2.939 -50.848 1.00 53.66 174 GLU A C 1
ATOM 1408 O O . GLU A 1 174 ? 30.982 -2.979 -51.648 1.00 53.66 174 GLU A O 1
ATOM 1413 N N . SER A 1 175 ? 28.858 -2.433 -51.227 1.00 55.12 175 SER A N 1
ATOM 1414 C CA . SER A 1 175 ? 28.570 -1.961 -52.592 1.00 55.12 175 SER A CA 1
ATOM 1415 C C . SER A 1 175 ? 29.410 -0.752 -53.052 1.00 55.12 175 SER A C 1
ATOM 1417 O O . SER A 1 175 ? 29.306 -0.319 -54.208 1.00 55.12 175 SER A O 1
ATOM 1419 N N . TYR A 1 176 ? 30.274 -0.208 -52.188 1.00 50.25 176 TYR A N 1
ATOM 1420 C CA . TYR A 1 176 ? 31.286 0.805 -52.509 1.00 50.25 176 TYR A CA 1
ATOM 1421 C C . TYR A 1 176 ? 32.416 0.289 -53.425 1.00 50.25 176 TYR A C 1
ATOM 1423 O O . TYR A 1 176 ? 33.187 1.091 -53.947 1.00 50.25 176 TYR A O 1
ATOM 1431 N N . LYS A 1 177 ? 32.511 -1.028 -53.664 1.00 50.47 177 LYS A N 1
ATOM 1432 C CA . LYS A 1 177 ? 33.519 -1.648 -54.549 1.00 50.47 177 LYS A CA 1
ATOM 1433 C C . LYS A 1 177 ? 33.174 -1.588 -56.056 1.00 50.47 177 LYS A C 1
ATOM 1435 O O . LYS A 1 177 ? 33.985 -2.029 -56.866 1.00 50.47 177 LYS A O 1
ATOM 1440 N N . ASP A 1 178 ? 32.017 -1.037 -56.452 1.00 51.66 178 ASP A N 1
ATOM 1441 C CA . ASP A 1 178 ? 31.578 -0.925 -57.860 1.00 51.66 178 ASP A CA 1
ATOM 1442 C C . ASP A 1 178 ? 31.859 0.481 -58.469 1.00 51.66 178 ASP A C 1
ATOM 1444 O O . ASP A 1 178 ? 31.255 1.470 -58.031 1.00 51.66 178 ASP A O 1
ATOM 1448 N N . PRO A 1 179 ? 32.743 0.614 -59.487 1.00 51.19 179 PRO A N 1
ATOM 1449 C CA . PRO A 1 179 ? 33.194 1.904 -60.029 1.00 51.19 179 PRO A CA 1
ATOM 1450 C C . PRO A 1 179 ? 32.146 2.718 -60.804 1.00 51.19 179 PRO A C 1
ATOM 1452 O O . PRO A 1 179 ? 32.360 3.906 -61.045 1.00 51.19 179 PRO A O 1
ATOM 1455 N N . ALA A 1 180 ? 31.029 2.119 -61.233 1.00 57.12 180 ALA A N 1
ATOM 1456 C CA . ALA A 1 180 ? 30.143 2.733 -62.230 1.00 57.12 180 ALA A CA 1
ATOM 1457 C C . ALA A 1 180 ? 29.246 3.868 -61.694 1.00 57.12 180 ALA A C 1
ATOM 1459 O O . ALA A 1 180 ? 28.602 4.565 -62.475 1.00 57.12 180 ALA A O 1
ATOM 1460 N N . ASN A 1 181 ? 29.179 4.062 -60.371 1.00 55.25 181 ASN A N 1
ATOM 1461 C CA . ASN A 1 181 ? 28.201 4.964 -59.745 1.00 55.25 181 ASN A CA 1
ATOM 1462 C C . ASN A 1 181 ? 28.759 5.810 -58.585 1.00 55.25 181 ASN A C 1
ATOM 1464 O O . ASN A 1 181 ? 27.994 6.395 -57.816 1.00 55.25 181 ASN A O 1
ATOM 1468 N N . ILE A 1 182 ? 30.088 5.899 -58.463 1.00 59.19 182 ILE A N 1
ATOM 1469 C CA . ILE A 1 182 ? 30.796 6.540 -57.339 1.00 59.19 182 ILE A CA 1
ATOM 1470 C C . ILE A 1 182 ? 30.331 7.979 -57.074 1.00 59.19 182 ILE A C 1
ATOM 1472 O O . ILE A 1 182 ? 30.160 8.359 -55.921 1.00 59.19 182 ILE A O 1
ATOM 1476 N N . GLN A 1 183 ? 30.051 8.770 -58.113 1.00 58.59 183 GLN A N 1
ATOM 1477 C CA . GLN A 1 183 ? 29.646 10.172 -57.953 1.00 58.59 183 GLN A CA 1
ATOM 1478 C C . GLN A 1 183 ? 28.233 10.316 -57.360 1.00 58.59 183 GLN A C 1
ATOM 1480 O O . GLN A 1 183 ? 28.012 11.104 -56.442 1.00 58.59 183 GLN A O 1
ATOM 1485 N N . SER A 1 184 ? 27.277 9.523 -57.857 1.00 63.47 184 SER A N 1
ATOM 1486 C CA . SER A 1 184 ? 25.902 9.511 -57.343 1.00 63.47 184 SER A CA 1
ATOM 1487 C C . SER A 1 184 ? 25.846 8.885 -55.942 1.00 63.47 184 SER A C 1
ATOM 1489 O O . SER A 1 184 ? 25.091 9.338 -55.083 1.00 63.47 184 SER A O 1
ATOM 1491 N N . LYS A 1 185 ? 26.715 7.900 -55.669 1.00 61.22 185 LYS A N 1
ATOM 1492 C CA . LYS A 1 185 ? 26.879 7.299 -54.339 1.00 61.22 185 LYS A CA 1
ATOM 1493 C C . LYS A 1 185 ? 27.541 8.251 -53.336 1.00 61.22 185 LYS A C 1
ATOM 1495 O O . LYS A 1 185 ? 27.076 8.312 -52.207 1.00 61.22 185 LYS A O 1
ATOM 1500 N N . HIS A 1 186 ? 28.524 9.058 -53.738 1.00 69.25 186 HIS A N 1
ATOM 1501 C CA . HIS A 1 186 ? 29.115 10.096 -52.884 1.00 69.25 186 HIS A CA 1
ATOM 1502 C C . HIS A 1 186 ? 28.083 11.164 -52.490 1.00 69.25 186 HIS A C 1
ATOM 1504 O O . HIS A 1 186 ? 28.028 11.575 -51.336 1.00 69.25 186 HIS A O 1
ATOM 1510 N N . GLN A 1 187 ? 27.219 11.588 -53.419 1.00 68.75 187 GLN A N 1
ATOM 1511 C CA . GLN A 1 187 ? 26.125 12.513 -53.097 1.00 68.75 187 GLN A CA 1
ATOM 1512 C C . GLN A 1 187 ? 25.087 11.896 -52.155 1.00 68.75 187 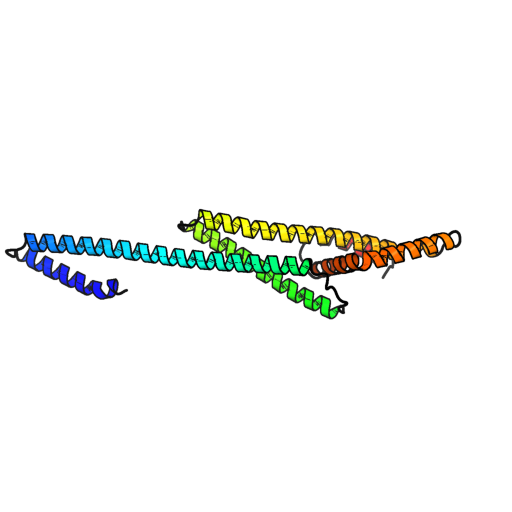GLN A C 1
ATOM 1514 O O . GLN A 1 187 ? 24.650 12.562 -51.221 1.00 68.75 187 GLN A O 1
ATOM 1519 N N . LYS A 1 188 ? 24.720 10.622 -52.353 1.00 63.66 188 LYS A N 1
ATOM 1520 C CA . LYS A 1 188 ? 23.856 9.903 -51.405 1.00 63.66 188 LYS A CA 1
ATOM 1521 C C . LYS A 1 188 ? 24.515 9.735 -50.036 1.00 63.66 188 LYS A C 1
ATOM 1523 O O . LYS A 1 188 ? 23.818 9.847 -49.039 1.00 63.66 188 LYS A O 1
ATOM 1528 N N . HIS A 1 189 ? 25.829 9.525 -49.980 1.00 62.59 189 HIS A N 1
ATOM 1529 C CA . HIS A 1 189 ? 26.582 9.448 -48.729 1.00 62.59 189 HIS A CA 1
ATOM 1530 C C . HIS A 1 189 ? 26.622 10.796 -48.001 1.00 62.59 189 HIS A C 1
ATOM 1532 O O . HIS A 1 189 ? 26.363 10.833 -46.811 1.00 62.59 189 HIS A O 1
ATOM 1538 N N . GLN A 1 190 ? 26.821 11.915 -48.704 1.00 67.31 190 GLN A N 1
ATOM 1539 C CA . GLN A 1 190 ? 26.715 13.251 -48.099 1.00 67.31 190 GLN A CA 1
ATOM 1540 C C . GLN A 1 190 ? 25.298 13.583 -47.615 1.00 67.31 190 GLN A C 1
ATOM 1542 O O . GLN A 1 190 ? 25.133 14.180 -46.554 1.00 67.31 190 GLN A O 1
ATOM 1547 N N . ALA A 1 191 ? 24.269 13.205 -48.380 1.00 66.12 191 ALA A N 1
ATOM 1548 C CA . ALA A 1 191 ? 22.881 13.364 -47.952 1.00 66.12 191 ALA A CA 1
ATOM 1549 C C . ALA A 1 191 ? 22.593 12.510 -46.708 1.00 66.12 191 ALA A C 1
ATOM 1551 O O . ALA A 1 191 ? 21.985 12.994 -45.758 1.00 66.12 191 ALA A O 1
ATOM 1552 N N . PHE A 1 192 ? 23.117 11.283 -46.687 1.00 56.50 192 PHE A N 1
ATOM 1553 C CA . PHE A 1 192 ? 23.065 10.396 -45.536 1.00 56.50 192 PHE A CA 1
ATOM 1554 C C . PHE A 1 192 ? 23.827 10.962 -44.338 1.00 56.50 192 PHE A C 1
ATOM 1556 O O . PHE A 1 192 ? 23.288 10.920 -43.249 1.00 56.50 192 PHE A O 1
ATOM 1563 N N . GLU A 1 193 ? 25.015 11.548 -44.498 1.00 61.56 193 GLU A N 1
ATOM 1564 C CA . GLU A 1 193 ? 25.744 12.207 -43.404 1.00 61.56 193 GLU A CA 1
ATOM 1565 C C . GLU A 1 193 ? 24.990 13.425 -42.856 1.00 61.56 193 GLU A C 1
ATOM 1567 O O . GLU A 1 193 ? 24.989 13.646 -41.649 1.00 61.56 193 GLU A O 1
ATOM 1572 N N . SER A 1 194 ? 24.302 14.189 -43.710 1.00 68.94 194 SER A N 1
ATOM 1573 C CA . SER A 1 194 ? 23.418 15.277 -43.266 1.00 68.94 194 SER A CA 1
ATOM 1574 C C . SER A 1 194 ? 22.205 14.762 -42.499 1.00 68.94 194 SER A C 1
ATOM 1576 O O . SER A 1 194 ? 21.878 15.299 -41.443 1.00 68.94 194 SER A O 1
ATOM 1578 N N . GLU A 1 195 ? 21.551 13.706 -42.984 1.00 61.59 195 GLU A N 1
ATOM 1579 C CA . GLU A 1 195 ? 20.459 13.056 -42.254 1.00 61.59 195 GLU A CA 1
ATOM 1580 C C . GLU A 1 195 ? 20.952 12.383 -40.970 1.00 61.59 195 GLU A C 1
ATOM 1582 O O . GLU A 1 195 ? 20.245 12.399 -39.969 1.00 61.59 195 GLU A O 1
ATOM 1587 N N . LEU A 1 196 ? 22.158 11.820 -40.962 1.00 53.19 196 LEU A N 1
ATOM 1588 C CA . LEU A 1 196 ? 22.765 11.192 -39.794 1.00 53.19 196 LEU A CA 1
ATOM 1589 C C . LEU A 1 196 ? 23.131 12.244 -38.753 1.00 53.19 196 LEU A C 1
ATOM 1591 O O . LEU A 1 196 ? 22.900 12.011 -37.580 1.00 53.19 196 LEU A O 1
ATOM 1595 N N . ALA A 1 197 ? 23.641 13.404 -39.171 1.00 68.25 197 ALA A N 1
ATOM 1596 C CA . ALA A 1 197 ? 23.893 14.538 -38.289 1.00 68.25 197 ALA A CA 1
ATOM 1597 C C . ALA A 1 197 ? 22.588 15.123 -37.729 1.00 68.25 197 ALA A C 1
ATOM 1599 O O . ALA A 1 197 ? 22.537 15.464 -36.554 1.00 68.25 197 ALA A O 1
ATOM 1600 N N . ALA A 1 198 ? 21.528 15.198 -38.540 1.00 68.88 198 ALA A N 1
ATOM 1601 C CA . ALA A 1 198 ? 20.220 15.703 -38.116 1.00 68.88 198 ALA A CA 1
ATOM 1602 C C . ALA A 1 198 ? 19.450 14.724 -37.215 1.00 68.88 198 ALA A C 1
ATOM 1604 O O . ALA A 1 198 ? 18.651 15.146 -36.387 1.00 68.88 198 ALA A O 1
ATOM 1605 N N . ASN A 1 199 ? 19.676 13.419 -37.380 1.00 60.09 199 ASN A N 1
ATOM 1606 C CA . ASN A 1 199 ? 19.078 12.381 -36.542 1.00 60.09 199 ASN A CA 1
ATOM 1607 C C . ASN A 1 199 ? 20.019 11.903 -35.432 1.00 60.09 199 ASN A C 1
ATOM 1609 O O . ASN A 1 199 ? 19.629 11.029 -34.667 1.00 60.09 199 ASN A O 1
ATOM 1613 N N . LYS A 1 200 ? 21.234 12.451 -35.340 1.00 64.50 200 LYS A N 1
ATOM 1614 C CA . LYS A 1 200 ? 22.285 12.005 -34.422 1.00 64.50 200 LYS A CA 1
ATOM 1615 C C . LYS A 1 200 ? 21.787 11.948 -32.982 1.00 64.50 200 LYS A C 1
ATOM 1617 O O . LYS A 1 200 ? 21.983 10.937 -32.321 1.00 64.50 200 LYS A O 1
ATOM 1622 N N . ASP A 1 201 ? 21.061 12.976 -32.568 1.00 68.19 201 ASP A N 1
ATOM 1623 C CA . ASP A 1 201 ? 20.544 13.095 -31.206 1.00 68.19 201 ASP A CA 1
ATOM 1624 C C . ASP A 1 201 ? 19.475 12.019 -30.925 1.00 68.19 201 ASP A C 1
ATOM 1626 O O . ASP A 1 201 ? 19.563 11.283 -29.945 1.00 68.19 201 ASP A O 1
ATOM 1630 N N . ARG A 1 202 ? 18.541 11.790 -31.866 1.00 65.56 202 ARG A N 1
ATOM 1631 C CA . ARG A 1 202 ? 17.558 10.685 -31.782 1.00 65.56 202 ARG A CA 1
ATOM 1632 C C . ARG A 1 202 ? 18.231 9.323 -31.713 1.00 65.56 202 ARG A C 1
ATOM 1634 O O . ARG A 1 202 ? 17.774 8.450 -30.994 1.00 65.56 202 ARG A O 1
ATOM 1641 N N . ILE A 1 203 ? 19.287 9.141 -32.488 1.00 54.75 203 ILE A N 1
ATOM 1642 C CA . ILE A 1 203 ? 20.052 7.904 -32.617 1.00 54.75 203 ILE A CA 1
ATOM 1643 C C . ILE A 1 203 ? 20.840 7.605 -31.339 1.00 54.75 203 ILE A C 1
ATOM 1645 O O . ILE A 1 203 ? 20.887 6.459 -30.894 1.00 54.75 203 ILE A O 1
ATOM 1649 N N . GLU A 1 204 ? 21.440 8.627 -30.736 1.00 64.38 204 GLU A N 1
ATOM 1650 C CA . GLU A 1 204 ? 22.162 8.521 -29.470 1.00 64.38 204 GLU A CA 1
ATOM 1651 C C . GLU A 1 204 ? 21.199 8.240 -28.305 1.00 64.38 204 GLU A C 1
ATOM 1653 O O . GLU A 1 204 ? 21.489 7.359 -27.492 1.00 64.38 204 GLU A O 1
ATOM 1658 N N . ALA A 1 205 ? 20.014 8.862 -28.286 1.00 63.97 205 ALA A N 1
ATOM 1659 C CA . ALA A 1 205 ? 18.949 8.556 -27.324 1.00 63.97 205 ALA A CA 1
ATOM 1660 C C . ALA A 1 205 ? 18.469 7.097 -27.438 1.00 63.97 205 ALA A C 1
ATOM 1662 O O . ALA A 1 205 ? 18.331 6.375 -26.448 1.00 63.97 205 ALA A O 1
ATOM 1663 N N . ILE A 1 206 ? 18.301 6.642 -28.677 1.00 56.06 206 ILE A N 1
ATOM 1664 C CA . ILE A 1 206 ? 17.881 5.295 -29.042 1.00 56.06 206 ILE A CA 1
ATOM 1665 C C . ILE A 1 206 ? 18.926 4.248 -28.608 1.00 56.06 206 ILE A C 1
ATOM 1667 O O . ILE A 1 206 ? 18.644 3.363 -27.804 1.00 56.06 206 ILE A O 1
ATOM 1671 N N . ILE A 1 207 ? 20.187 4.396 -29.017 1.00 56.84 207 ILE A N 1
ATOM 1672 C CA . ILE A 1 207 ? 21.290 3.502 -28.609 1.00 56.84 207 ILE A CA 1
ATOM 1673 C C . ILE A 1 207 ? 21.466 3.490 -27.084 1.00 56.84 207 ILE A C 1
ATOM 1675 O O . ILE A 1 207 ? 21.813 2.464 -26.493 1.00 56.84 207 ILE A O 1
ATOM 1679 N N . GLY A 1 208 ? 21.213 4.630 -26.451 1.00 64.25 208 GLY A N 1
ATOM 1680 C CA . GLY A 1 208 ? 21.231 4.808 -25.015 1.00 64.25 208 GLY A CA 1
ATOM 1681 C C . GLY A 1 208 ? 20.205 3.974 -24.246 1.00 64.25 208 GLY A C 1
ATOM 1682 O O . GLY A 1 208 ? 20.526 3.376 -23.216 1.00 64.25 208 GLY A O 1
ATOM 1683 N N . MET A 1 209 ? 18.986 3.893 -24.770 1.00 54.97 209 MET A N 1
ATOM 1684 C CA . MET A 1 209 ? 17.924 3.043 -24.237 1.00 54.97 209 MET A CA 1
ATOM 1685 C C . MET A 1 209 ? 18.189 1.554 -24.539 1.00 54.97 209 MET A C 1
ATOM 1687 O O . MET A 1 209 ? 18.087 0.736 -23.633 1.00 54.97 209 MET A O 1
ATOM 1691 N N . GLY A 1 210 ? 18.650 1.191 -25.743 1.00 47.72 210 GLY A N 1
ATOM 1692 C CA . GLY A 1 210 ? 18.928 -0.210 -26.120 1.00 47.72 210 GLY A CA 1
ATOM 1693 C C . GLY A 1 210 ? 20.090 -0.857 -25.352 1.00 47.72 210 GLY A C 1
ATOM 1694 O O . GLY A 1 210 ? 20.006 -2.012 -24.929 1.00 47.72 210 GLY A O 1
ATOM 1695 N N . LYS A 1 211 ? 21.159 -0.101 -25.065 1.00 52.78 211 LYS A N 1
ATOM 1696 C CA . LYS A 1 211 ? 22.229 -0.569 -24.161 1.00 52.78 211 LYS A CA 1
ATOM 1697 C C . LYS A 1 211 ? 21.732 -0.787 -22.733 1.00 52.78 211 LYS A C 1
ATOM 1699 O O . LYS A 1 211 ? 22.259 -1.644 -22.038 1.00 52.78 211 LYS A O 1
ATOM 1704 N N . ASN A 1 212 ? 20.689 -0.065 -22.322 1.00 50.91 212 ASN A N 1
ATOM 1705 C CA . ASN A 1 212 ? 20.070 -0.226 -21.010 1.00 50.91 212 ASN A CA 1
ATOM 1706 C C . ASN A 1 212 ? 19.225 -1.509 -20.862 1.00 50.91 212 ASN A C 1
ATOM 1708 O O . ASN A 1 212 ? 18.762 -1.807 -19.764 1.00 50.91 212 ASN A O 1
ATOM 1712 N N . LEU A 1 213 ? 18.981 -2.227 -21.960 1.00 45.88 213 LEU A N 1
ATOM 1713 C CA . LEU A 1 213 ? 18.124 -3.413 -22.025 1.00 45.88 213 LEU A CA 1
ATOM 1714 C C . LEU A 1 213 ? 18.904 -4.697 -22.300 1.00 45.88 213 LEU A C 1
ATOM 1716 O O . LEU A 1 213 ? 18.606 -5.727 -21.703 1.00 45.88 213 LEU A O 1
ATOM 1720 N N . ILE A 1 214 ? 19.930 -4.639 -23.155 1.00 45.28 214 ILE A N 1
ATOM 1721 C CA . ILE A 1 214 ? 20.774 -5.804 -23.473 1.00 45.28 214 ILE A CA 1
ATOM 1722 C C . ILE A 1 214 ? 21.606 -6.247 -22.267 1.00 45.28 214 ILE A C 1
ATOM 1724 O O . ILE A 1 214 ? 21.819 -7.446 -22.074 1.00 45.28 214 ILE A O 1
ATOM 1728 N N . ASP A 1 215 ? 22.020 -5.314 -21.416 1.00 45.72 215 ASP A N 1
ATOM 1729 C CA . ASP A 1 215 ? 22.739 -5.665 -20.196 1.00 45.72 215 ASP A CA 1
ATOM 1730 C C . ASP A 1 215 ? 21.806 -6.323 -19.130 1.00 45.72 215 ASP A C 1
ATOM 1732 O O . ASP A 1 215 ? 22.305 -6.863 -18.139 1.00 45.72 215 ASP A O 1
ATOM 1736 N N . LYS A 1 216 ? 20.470 -6.382 -19.338 1.00 54.88 216 LYS A N 1
ATOM 1737 C CA . LYS A 1 216 ? 19.475 -7.017 -18.437 1.00 54.88 216 LYS A CA 1
ATOM 1738 C C . LYS A 1 216 ? 19.033 -8.388 -18.932 1.00 54.88 216 LYS A C 1
ATOM 1740 O O . LYS A 1 216 ? 18.062 -8.542 -19.673 1.00 54.88 216 LYS A O 1
ATOM 1745 N N . HIS A 1 217 ? 19.685 -9.453 -18.483 1.00 44.94 217 HIS A N 1
ATOM 1746 C CA . HIS A 1 217 ? 19.199 -10.799 -18.784 1.00 44.94 217 HIS A CA 1
ATOM 1747 C C . HIS A 1 217 ? 17.997 -11.204 -17.914 1.00 44.94 217 HIS A C 1
ATOM 1749 O O . HIS A 1 217 ? 18.190 -11.655 -16.788 1.00 44.94 217 HIS A O 1
ATOM 1755 N N . GLN A 1 218 ? 16.789 -11.199 -18.502 1.00 46.47 218 GLN A N 1
ATOM 1756 C CA . GLN A 1 218 ? 15.885 -12.366 -18.539 1.00 46.47 218 GLN A CA 1
ATOM 1757 C C . GLN A 1 218 ? 14.663 -12.165 -19.466 1.00 46.47 218 GLN A C 1
ATOM 1759 O O . GLN A 1 218 ? 13.666 -11.569 -19.085 1.00 46.47 218 GLN A O 1
ATOM 1764 N N . CYS A 1 219 ? 14.682 -12.805 -20.641 1.00 39.69 219 CYS A N 1
ATOM 1765 C CA . CYS A 1 219 ? 13.488 -13.446 -21.200 1.00 39.69 219 CYS A CA 1
ATOM 1766 C C . CYS A 1 219 ? 13.925 -14.717 -21.949 1.00 39.69 219 CYS A C 1
ATOM 1768 O O . CYS A 1 219 ? 14.688 -14.666 -22.916 1.00 39.69 219 CYS A O 1
ATOM 1770 N N . ALA A 1 220 ? 13.545 -15.886 -21.428 1.00 49.19 220 ALA A N 1
ATOM 1771 C CA . ALA A 1 220 ? 14.071 -17.189 -21.845 1.00 49.19 220 ALA A CA 1
ATOM 1772 C C . ALA A 1 220 ? 13.689 -17.588 -23.285 1.00 49.19 220 ALA A C 1
ATOM 1774 O O . ALA A 1 220 ? 14.356 -18.439 -23.875 1.00 49.19 220 ALA A O 1
ATOM 1775 N N . ASP A 1 221 ? 12.696 -16.925 -23.877 1.00 49.00 221 ASP A N 1
ATOM 1776 C CA . ASP A 1 221 ? 12.169 -17.264 -25.201 1.00 49.00 221 ASP A CA 1
ATOM 1777 C C . ASP A 1 221 ? 12.995 -16.668 -26.363 1.00 49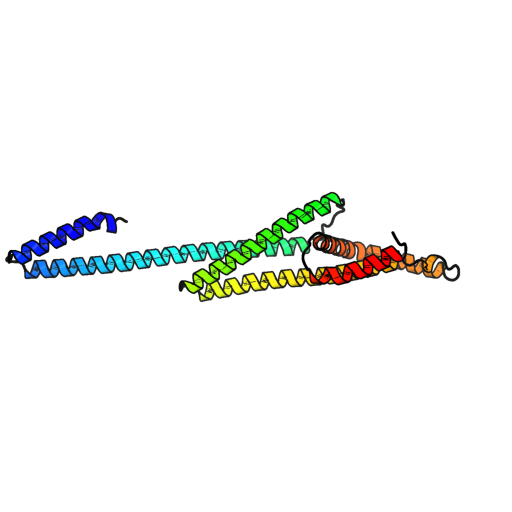.00 221 ASP A C 1
ATOM 1779 O O . ASP A 1 221 ? 12.999 -17.215 -27.466 1.00 49.00 221 ASP A O 1
ATOM 1783 N N . LEU A 1 222 ? 13.810 -15.633 -26.108 1.00 46.56 222 LEU A N 1
ATOM 1784 C CA . LEU A 1 222 ? 14.707 -15.004 -27.098 1.00 46.56 222 LEU A CA 1
ATOM 1785 C C . LEU A 1 222 ? 16.028 -15.770 -27.322 1.00 46.56 222 LEU A C 1
ATOM 1787 O O . LEU A 1 222 ? 16.668 -15.629 -28.367 1.00 46.56 222 LEU A O 1
ATOM 1791 N N . LYS A 1 223 ? 16.431 -16.648 -26.389 1.00 44.72 223 LYS A N 1
ATOM 1792 C CA . LYS A 1 223 ? 17.693 -17.416 -26.483 1.00 44.72 223 LYS A CA 1
ATOM 1793 C C . LYS A 1 223 ? 17.710 -18.441 -27.620 1.00 44.72 223 LYS A C 1
ATOM 1795 O O . LYS A 1 223 ? 18.789 -18.769 -28.110 1.00 44.72 223 LYS A O 1
ATOM 1800 N N . MET A 1 224 ? 16.555 -18.954 -28.051 1.00 46.31 224 MET A N 1
ATOM 1801 C CA . MET A 1 224 ? 16.503 -19.908 -29.169 1.00 46.31 224 MET A CA 1
ATOM 1802 C C . MET A 1 224 ? 16.641 -19.245 -30.545 1.00 46.31 224 MET A C 1
ATOM 1804 O O . MET A 1 224 ? 17.103 -19.903 -31.476 1.00 46.31 224 MET A O 1
ATOM 1808 N N . LEU A 1 225 ? 16.293 -17.962 -30.670 1.00 47.44 225 LEU A N 1
ATOM 1809 C CA . LEU A 1 225 ? 16.434 -17.203 -31.916 1.00 47.44 225 LEU A CA 1
ATOM 1810 C C . LEU A 1 225 ? 17.883 -16.735 -32.111 1.00 47.44 225 LEU A C 1
ATOM 1812 O O . LEU A 1 225 ? 18.503 -17.066 -33.119 1.00 47.44 225 LEU A O 1
ATOM 1816 N N . PHE A 1 226 ? 18.483 -16.122 -31.087 1.00 44.06 226 PHE A N 1
ATOM 1817 C CA . PHE A 1 226 ? 19.849 -15.582 -31.164 1.00 44.06 226 PHE A CA 1
ATOM 1818 C C . PHE A 1 226 ? 20.943 -16.636 -31.398 1.00 44.06 226 PHE A C 1
ATOM 1820 O O . PHE A 1 226 ? 21.933 -16.374 -32.079 1.00 44.06 226 PHE A O 1
ATOM 1827 N N . ASN A 1 227 ? 20.784 -17.848 -30.857 1.00 47.62 227 ASN A N 1
ATOM 1828 C CA . ASN A 1 227 ? 21.814 -18.887 -30.971 1.00 47.62 227 ASN A CA 1
ATOM 1829 C C 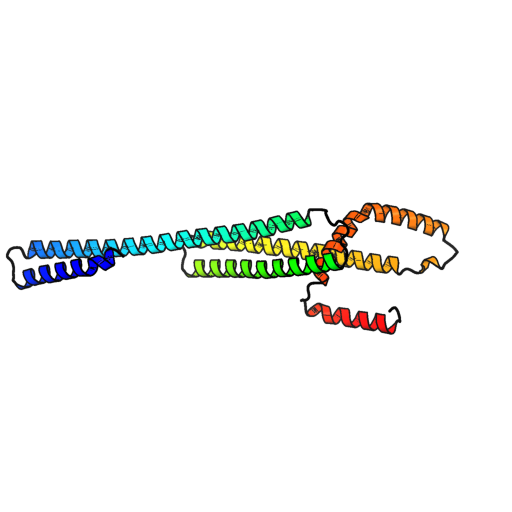. ASN A 1 227 ? 21.894 -19.481 -32.390 1.00 47.62 227 ASN A C 1
ATOM 1831 O O . ASN A 1 227 ? 22.942 -19.964 -32.812 1.00 47.62 227 ASN A O 1
ATOM 1835 N N . LYS A 1 228 ? 20.800 -19.411 -33.160 1.00 49.47 228 LYS A N 1
ATOM 1836 C CA . LYS A 1 228 ? 20.782 -19.872 -34.552 1.00 49.47 228 LYS A CA 1
ATOM 1837 C C . LYS A 1 228 ? 21.514 -18.897 -35.479 1.00 49.47 228 LYS A C 1
ATOM 1839 O O . LYS A 1 228 ? 22.237 -19.343 -36.368 1.00 49.47 228 LYS A O 1
ATOM 1844 N N . ASP A 1 229 ? 21.392 -17.601 -35.206 1.00 47.88 229 ASP A N 1
ATOM 1845 C CA . ASP A 1 229 ? 21.967 -16.537 -36.031 1.00 47.88 229 ASP A CA 1
ATOM 1846 C C . ASP A 1 229 ? 23.459 -16.306 -35.729 1.00 47.88 229 ASP A C 1
ATOM 1848 O O . ASP A 1 229 ? 24.255 -16.120 -36.649 1.00 47.88 229 ASP A O 1
ATOM 1852 N N . LEU A 1 230 ? 23.887 -16.463 -34.469 1.00 46.16 230 LEU A N 1
ATOM 1853 C CA . LEU A 1 230 ? 25.309 -16.448 -34.082 1.00 46.16 230 LEU A CA 1
ATOM 1854 C C . LEU A 1 230 ? 26.107 -17.626 -34.667 1.00 46.16 230 LEU A C 1
ATOM 1856 O O . LEU A 1 230 ? 27.242 -17.443 -35.107 1.00 46.16 230 LEU A O 1
ATOM 1860 N N . LEU A 1 231 ? 25.515 -18.824 -34.737 1.00 45.06 231 LEU A N 1
ATOM 1861 C CA . LEU A 1 231 ? 26.124 -19.985 -35.405 1.00 45.06 231 LEU A CA 1
ATOM 1862 C C . LEU A 1 231 ? 26.238 -19.789 -36.923 1.00 45.06 231 LEU A C 1
ATOM 1864 O O . LEU A 1 231 ? 27.186 -20.283 -37.536 1.00 45.06 231 LEU A O 1
ATOM 1868 N N . LEU A 1 232 ? 25.303 -19.050 -37.529 1.00 45.19 232 LEU A N 1
ATOM 1869 C CA . LEU A 1 232 ? 25.350 -18.713 -38.950 1.00 45.19 232 LEU A CA 1
ATOM 1870 C C . LEU A 1 232 ? 26.443 -17.675 -39.249 1.00 45.19 232 LEU A C 1
ATOM 1872 O O . LEU A 1 232 ? 27.135 -17.791 -40.257 1.00 45.19 232 LEU A O 1
ATOM 1876 N N . LEU A 1 233 ? 26.631 -16.694 -38.365 1.00 44.19 233 LEU A N 1
ATOM 1877 C CA . LEU A 1 233 ? 27.678 -15.674 -38.481 1.00 44.19 233 LEU A CA 1
ATOM 1878 C C . LEU A 1 233 ? 29.084 -16.253 -38.247 1.00 44.19 233 LEU A C 1
ATOM 1880 O O . LEU A 1 233 ? 30.009 -15.923 -38.989 1.00 44.19 233 LEU A O 1
ATOM 1884 N N . ALA A 1 234 ? 29.235 -17.180 -37.295 1.00 43.47 234 ALA A N 1
ATOM 1885 C CA . ALA A 1 234 ? 30.503 -17.867 -37.033 1.00 43.47 234 ALA A CA 1
ATOM 1886 C C . ALA A 1 234 ? 30.921 -18.817 -38.174 1.00 43.47 234 ALA A C 1
ATOM 1888 O O . ALA A 1 234 ? 32.097 -18.880 -38.523 1.00 43.47 234 ALA A O 1
ATOM 1889 N N . ASN A 1 235 ? 29.973 -19.520 -38.809 1.00 41.19 235 ASN A N 1
ATOM 1890 C CA . ASN A 1 235 ? 30.270 -20.379 -39.966 1.00 41.19 235 ASN A CA 1
ATOM 1891 C C . ASN A 1 235 ? 30.538 -19.598 -41.265 1.00 41.19 235 ASN A C 1
ATOM 1893 O O . ASN A 1 235 ? 31.122 -20.158 -42.190 1.00 41.19 235 ASN A O 1
ATOM 1897 N N . ASN A 1 236 ? 30.129 -18.326 -41.337 1.00 41.91 236 ASN A N 1
ATOM 1898 C CA . ASN A 1 236 ? 30.350 -17.452 -42.494 1.00 41.91 236 ASN A CA 1
ATOM 1899 C C . ASN A 1 236 ? 31.564 -16.513 -42.339 1.00 41.91 236 ASN A C 1
ATOM 1901 O O . ASN A 1 236 ? 31.810 -15.700 -43.226 1.00 41.91 236 ASN A O 1
ATOM 1905 N N . GLY A 1 237 ? 32.346 -16.640 -41.257 1.00 40.59 237 GLY A N 1
ATOM 1906 C CA . GLY A 1 237 ? 33.661 -16.000 -41.125 1.00 40.59 237 GLY A CA 1
ATOM 1907 C C . GLY A 1 237 ? 33.646 -14.472 -40.998 1.00 40.59 237 GLY A C 1
ATOM 1908 O O . GLY A 1 237 ? 34.541 -13.817 -41.524 1.00 40.59 237 GLY A O 1
ATOM 1909 N N . LEU A 1 238 ? 32.638 -13.903 -40.327 1.00 45.19 238 LEU A N 1
ATOM 1910 C CA . LEU A 1 238 ? 32.553 -12.461 -40.031 1.00 45.19 238 LEU A CA 1
ATOM 1911 C C . LEU A 1 238 ? 32.918 -12.103 -38.575 1.00 45.19 238 LEU A C 1
ATOM 1913 O O . LEU A 1 238 ? 32.622 -11.000 -38.116 1.00 45.19 238 LEU A O 1
ATOM 1917 N N . ILE A 1 239 ? 33.601 -13.017 -37.880 1.00 43.47 239 ILE A N 1
ATOM 1918 C CA . ILE A 1 239 ? 34.474 -12.738 -36.729 1.00 43.47 239 ILE A CA 1
ATOM 1919 C C . ILE A 1 239 ? 35.792 -13.473 -36.969 1.00 43.47 239 ILE A C 1
ATOM 1921 O O . ILE A 1 239 ? 35.719 -14.654 -37.383 1.00 43.47 239 ILE A O 1
#

Organism: NCBI:txid1965070

Sequence (239 aa):
TEIDARAGTFQAFEVFGNQLLQAKHYASNEIQEKLEQINAAREELEKVWVARRMKLDQCLELRLFYRDCEQAENWMASREAFLESDDMGGDNVEALIKKHEDFDKAINSQEEKIAALAALSDQLTATNHYASPDIKEKKDQVLHRESQTLQQFSRDADEIENWIAEKVQVAMDESYKDPANIQSKHQKHQAFESELAANKDRIEAIIGMGKNLIDKHQCADLKMLFNKDLLLLANNGLI

Radius of gyration: 35.73 Å; chains: 1; bounding box: 66×36×116 Å

Secondary structure (DSSP, 8-state):
-HHHHHHHHHHHHHHHHHHHHHTT-TTHHHHHHHHHHHHHHHHHHHHHHHHHHHHHHHHHHHHHHHHHHHHHHHHHHHHHHHHH--------HHHHHHHHHHHHHHHHHHHHHHHHHHHHHHHHHHTT-TTHHHHHHHHHHHHHHHHHHHHHHHHHHHHHHHHHHHHHHHHT--GGG-GGGHHHHHHHHHHHHHHHHHHHHHHHHHHHHHHHHHTS---TTTHHHHHHHHHHHHHTT--

Foldseek 3Di:
DVLVVCPVVLVVLLVVLVVCCVVVPPCNVVSVVVNVVVVVVSVVVVVVVVVVVVLVVLVVLVVVLVVLLVVLVVVLVVVVVVLVDLPLPDDDPVVLLVVLVVVVVVVVVSVVSLVVSLVSLVVCLVVVRVCNVVSVVSNCVSVVSVVVSVVVLVVLLVVLVVVVVVVVVVVPDPPCPDPPCVVVVVVVVVVVVVVCVVCVSVNSSSVSSNSSPVSDDDDPVCVVVVVVVVVVCVVVPPD